Protein AF-A0A968YVR2-F1 (afdb_monomer_lite)

Structure (mmCIF, N/CA/C/O backbone):
data_AF-A0A968YVR2-F1
#
_entry.id   AF-A0A968YVR2-F1
#
loop_
_atom_site.group_PDB
_atom_site.id
_atom_site.type_symbol
_atom_site.label_atom_id
_atom_site.label_alt_id
_atom_site.label_comp_id
_atom_site.label_asym_id
_atom_site.label_entity_id
_atom_site.label_seq_id
_atom_site.pdbx_PDB_ins_code
_atom_site.Cartn_x
_atom_site.Cartn_y
_atom_site.Cartn_z
_atom_site.occupancy
_atom_site.B_iso_or_equiv
_atom_site.auth_seq_id
_atom_site.auth_comp_id
_atom_site.auth_asym_id
_atom_site.auth_atom_id
_atom_site.pdbx_PDB_model_num
ATOM 1 N N . MET A 1 1 ? -30.753 -41.921 -57.451 1.00 49.44 1 MET A N 1
ATOM 2 C CA . MET A 1 1 ? -30.159 -41.123 -58.548 1.00 49.44 1 MET A CA 1
ATOM 3 C C . MET A 1 1 ? -31.104 -39.974 -58.880 1.00 49.44 1 MET A C 1
ATOM 5 O O . MET A 1 1 ? -32.295 -40.231 -58.958 1.00 49.44 1 MET A O 1
ATOM 9 N N . GLY A 1 2 ? -30.583 -38.754 -59.062 1.00 46.12 2 GLY A N 1
ATOM 10 C CA . GLY A 1 2 ? -31.336 -37.543 -59.453 1.00 46.12 2 GLY A CA 1
ATOM 11 C C . GLY A 1 2 ? -31.068 -36.396 -58.469 1.00 46.12 2 GLY A C 1
ATOM 12 O O . GLY A 1 2 ? -31.615 -36.411 -57.378 1.00 46.12 2 GLY A O 1
ATOM 13 N N . LYS A 1 3 ? -30.031 -35.563 -58.648 1.00 55.69 3 LYS A N 1
ATOM 14 C CA . LYS A 1 3 ? -29.891 -34.413 -59.575 1.00 55.69 3 LYS A CA 1
ATOM 15 C C . LYS A 1 3 ? -30.978 -33.338 -59.388 1.00 55.69 3 LYS A C 1
ATOM 17 O O . LYS A 1 3 ? -31.964 -33.362 -60.107 1.00 55.69 3 LYS A O 1
ATOM 22 N N . TYR A 1 4 ? -30.714 -32.367 -58.510 1.00 55.19 4 TYR A N 1
ATOM 23 C CA . TYR A 1 4 ? -31.272 -31.004 -58.542 1.00 55.19 4 TYR A CA 1
ATOM 24 C C . TYR A 1 4 ? -30.136 -30.059 -58.108 1.00 55.19 4 TYR A C 1
ATOM 26 O O . TYR A 1 4 ? -29.592 -30.221 -57.023 1.00 55.19 4 TYR A O 1
ATOM 34 N N . ALA A 1 5 ? -29.477 -29.362 -59.035 1.00 47.66 5 ALA A N 1
ATOM 35 C CA . ALA A 1 5 ? -29.888 -28.140 -59.737 1.00 47.66 5 ALA A CA 1
ATOM 36 C C . ALA A 1 5 ? -29.606 -26.883 -58.894 1.00 47.66 5 ALA A C 1
ATOM 38 O O . ALA A 1 5 ? -30.295 -26.563 -57.933 1.00 47.66 5 ALA A O 1
ATOM 39 N N . ILE A 1 6 ? -28.523 -26.221 -59.302 1.00 50.62 6 ILE A N 1
ATOM 40 C CA . ILE A 1 6 ? -27.984 -24.941 -58.852 1.00 50.62 6 ILE A CA 1
ATOM 41 C C . ILE A 1 6 ? -29.009 -23.834 -59.127 1.00 50.62 6 ILE A C 1
ATOM 43 O O . ILE A 1 6 ? -29.430 -23.668 -60.269 1.00 50.62 6 ILE A O 1
ATOM 47 N N . ALA A 1 7 ? -29.343 -23.041 -58.110 1.00 50.84 7 ALA A N 1
ATOM 48 C CA . ALA A 1 7 ? -29.957 -21.728 -58.281 1.00 50.84 7 ALA A CA 1
ATOM 49 C C . ALA A 1 7 ? -29.091 -20.693 -57.555 1.00 50.84 7 ALA A C 1
ATOM 51 O O . ALA A 1 7 ? -29.112 -20.551 -56.334 1.00 50.84 7 ALA A O 1
ATOM 52 N N . LEU A 1 8 ? -28.267 -20.036 -58.364 1.00 48.09 8 LEU A N 1
ATOM 53 C CA . LEU A 1 8 ? -27.437 -18.889 -58.046 1.00 48.09 8 LEU A CA 1
ATOM 54 C C . LEU A 1 8 ? -28.362 -17.677 -57.839 1.00 48.09 8 LEU A C 1
ATOM 56 O O . LEU A 1 8 ? -29.011 -17.248 -58.791 1.00 48.09 8 LEU A O 1
ATOM 60 N N . LEU A 1 9 ? -28.420 -17.114 -56.631 1.00 50.91 9 LEU A N 1
ATOM 61 C CA . LEU A 1 9 ? -29.005 -15.791 -56.410 1.00 50.91 9 LEU A CA 1
ATOM 62 C C . LEU A 1 9 ? -27.910 -14.858 -55.891 1.00 50.91 9 LEU A C 1
ATOM 64 O O . LEU A 1 9 ? -27.557 -14.855 -54.715 1.00 50.91 9 LEU A O 1
ATOM 68 N N . MET A 1 10 ? -27.347 -14.100 -56.829 1.00 51.41 10 MET A N 1
ATOM 69 C CA . MET A 1 10 ? -26.480 -12.956 -56.579 1.00 51.41 10 MET A CA 1
ATOM 70 C C . MET A 1 10 ? -27.328 -11.832 -55.986 1.00 51.41 10 MET A C 1
ATOM 72 O O . MET A 1 10 ? -28.187 -11.287 -56.678 1.00 51.41 10 MET A O 1
ATOM 76 N N . MET A 1 11 ? -27.085 -11.471 -54.726 1.00 51.41 11 MET A N 1
ATOM 77 C CA . MET A 1 11 ? -27.628 -10.246 -54.146 1.00 51.41 11 MET A CA 1
ATOM 78 C C . MET A 1 11 ? -26.476 -9.285 -53.863 1.00 51.41 11 MET A C 1
ATOM 80 O O . MET A 1 11 ? -25.773 -9.374 -52.860 1.00 51.41 11 MET A O 1
ATOM 84 N N . SER A 1 12 ? -26.267 -8.398 -54.830 1.00 49.31 12 SER A N 1
ATOM 85 C CA . SER A 1 12 ? -25.356 -7.263 -54.783 1.00 49.31 12 SER A CA 1
ATOM 86 C C . SER A 1 12 ? -25.896 -6.221 -53.802 1.00 49.31 12 SER A C 1
ATOM 88 O O . SER A 1 12 ? -26.952 -5.642 -54.047 1.00 49.31 12 SER A O 1
ATOM 90 N N . VAL A 1 13 ? -25.171 -5.945 -52.718 1.00 59.94 13 VAL A N 1
ATOM 91 C CA . VAL A 1 13 ? -25.416 -4.769 -51.869 1.00 59.94 13 VAL A CA 1
ATOM 92 C C . VAL A 1 13 ? -24.199 -3.861 -51.981 1.00 59.94 13 VAL A C 1
ATOM 94 O O . VAL A 1 13 ? -23.069 -4.270 -51.724 1.00 59.94 13 VAL A O 1
ATOM 97 N N . GLY A 1 14 ? -24.451 -2.655 -52.487 1.00 44.00 14 GLY A N 1
ATOM 98 C CA . GLY A 1 14 ? -23.443 -1.702 -52.921 1.00 44.00 14 GLY A CA 1
ATOM 99 C C . GLY A 1 14 ? -22.626 -1.096 -51.784 1.00 44.00 14 GLY A C 1
ATOM 100 O O . GLY A 1 14 ? -23.136 -0.795 -50.706 1.00 44.00 14 GLY A O 1
ATOM 101 N N . LEU A 1 15 ? -21.350 -0.856 -52.089 1.00 48.81 15 LEU A N 1
ATOM 102 C CA . LEU A 1 15 ? -20.518 0.109 -51.387 1.00 48.81 15 LEU A CA 1
ATOM 103 C C . LEU A 1 15 ? -21.063 1.519 -51.646 1.00 48.81 15 LEU A C 1
ATOM 105 O O . LEU A 1 15 ? -21.024 1.997 -52.780 1.00 48.81 15 LEU A O 1
ATOM 109 N N . ALA A 1 16 ? -21.495 2.207 -50.593 1.00 46.09 16 ALA A N 1
ATOM 110 C CA . ALA A 1 16 ? -21.569 3.661 -50.578 1.00 46.09 16 ALA A CA 1
ATOM 111 C C . ALA A 1 16 ? -20.359 4.191 -49.799 1.00 46.09 16 ALA A C 1
ATOM 113 O O . ALA A 1 16 ? -20.234 3.990 -48.593 1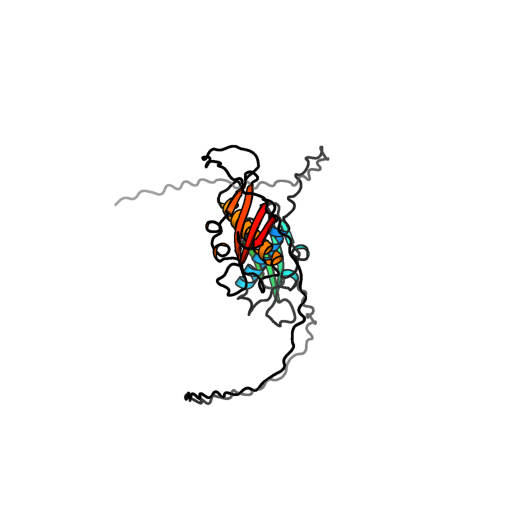.00 46.09 16 ALA A O 1
ATOM 114 N N . VAL A 1 17 ? -19.446 4.837 -50.522 1.00 49.44 17 VAL A N 1
ATOM 115 C CA . VAL A 1 17 ? -18.311 5.580 -49.972 1.00 49.44 17 VAL A CA 1
ATOM 116 C C . VAL A 1 17 ? -18.848 6.947 -49.555 1.00 49.44 17 VAL A C 1
ATOM 118 O O . VAL A 1 17 ? -19.179 7.770 -50.406 1.00 49.44 17 VAL A O 1
ATOM 121 N N . SER A 1 18 ? -19.006 7.183 -48.254 1.00 45.94 18 SER A N 1
ATOM 122 C CA . SER A 1 18 ? -19.407 8.493 -47.739 1.00 45.94 18 SER A CA 1
ATOM 123 C C . SER A 1 18 ? -18.168 9.326 -47.426 1.00 45.94 18 SER A C 1
ATOM 125 O O . SER A 1 18 ? -17.524 9.148 -46.395 1.00 45.94 18 SER A O 1
ATOM 127 N N . SER A 1 19 ? -17.851 10.255 -48.323 1.00 45.56 19 SER A N 1
ATOM 128 C CA . SER A 1 19 ? -16.959 11.383 -48.060 1.00 45.56 19 SER A CA 1
ATOM 129 C C . SER A 1 19 ? -17.683 12.366 -47.135 1.00 45.56 19 SER A C 1
ATOM 131 O O . SER A 1 19 ? -18.561 13.097 -47.591 1.00 45.56 19 SER A O 1
ATOM 133 N N . LEU A 1 20 ? -17.351 12.394 -45.842 1.00 48.34 20 LEU A N 1
ATOM 134 C CA . LEU A 1 20 ? -17.770 13.490 -44.965 1.00 48.34 20 LEU A CA 1
ATOM 135 C C . LEU A 1 20 ? -16.694 14.573 -44.963 1.00 48.34 20 LEU A C 1
ATOM 137 O O . LEU A 1 20 ? -15.584 14.389 -44.465 1.00 48.34 20 LEU A O 1
ATOM 141 N N . SER A 1 21 ? -17.053 15.704 -45.560 1.00 47.00 21 SER A N 1
ATOM 142 C CA . SER A 1 21 ? -16.317 16.957 -45.517 1.00 47.00 21 SER A CA 1
ATOM 143 C C . SER A 1 21 ? -16.117 17.408 -44.069 1.00 47.00 21 SER A C 1
ATOM 145 O O . SER A 1 21 ? -17.075 17.528 -43.306 1.00 47.00 21 SER A O 1
ATOM 147 N N . LEU A 1 22 ? -14.869 17.711 -43.714 1.00 37.47 22 LEU A N 1
ATOM 148 C CA . LEU A 1 22 ? -14.522 18.523 -42.552 1.00 37.47 22 LEU A CA 1
ATOM 149 C C . LEU A 1 22 ? -15.225 19.882 -42.683 1.00 37.47 22 LEU A C 1
ATOM 151 O O . LEU A 1 22 ? -14.858 20.695 -43.529 1.00 37.47 22 LEU A O 1
ATOM 155 N N . GLN A 1 23 ? -16.210 20.146 -41.831 1.00 42.91 23 GLN A N 1
ATOM 156 C CA . GLN A 1 23 ? -16.615 21.510 -41.516 1.00 42.91 23 GLN A CA 1
ATOM 157 C C . GLN A 1 23 ? -16.038 21.851 -40.145 1.00 42.91 23 GLN A C 1
ATOM 159 O O . GLN A 1 23 ? -16.448 21.310 -39.121 1.00 42.91 23 GLN A O 1
ATOM 164 N N . ALA A 1 24 ? -15.041 22.735 -40.149 1.00 40.06 24 ALA A N 1
ATOM 165 C CA . ALA A 1 24 ? -14.568 23.419 -38.960 1.00 40.06 24 ALA A CA 1
ATOM 166 C C . ALA A 1 24 ? -15.719 24.277 -38.418 1.00 40.06 24 ALA A C 1
ATOM 168 O O . ALA A 1 24 ? -16.053 25.319 -38.980 1.00 40.06 24 ALA A O 1
ATOM 169 N N . GLN A 1 25 ? -16.364 23.802 -37.357 1.00 41.81 25 GLN A N 1
ATOM 170 C CA . GLN A 1 25 ? -17.456 24.508 -36.709 1.00 41.81 25 GLN A CA 1
ATOM 171 C C . GLN A 1 25 ? -16.868 25.468 -35.672 1.00 41.81 25 GLN A C 1
ATOM 173 O O . GLN A 1 25 ? -16.458 25.076 -34.581 1.00 41.81 25 GLN A O 1
ATOM 178 N N . THR A 1 26 ? -16.791 26.746 -36.035 1.00 42.25 26 THR A N 1
ATOM 179 C CA . THR A 1 26 ? -16.511 27.841 -35.105 1.00 42.25 26 THR A CA 1
ATOM 180 C C . THR A 1 26 ? -17.770 28.121 -34.284 1.00 42.25 26 THR A C 1
ATOM 182 O O . THR A 1 26 ? -18.562 28.997 -34.633 1.00 42.25 26 THR A O 1
ATOM 185 N N . ASN A 1 27 ? -17.983 27.370 -33.203 1.00 40.28 27 ASN A N 1
ATOM 186 C CA . ASN A 1 27 ? -19.016 27.706 -32.225 1.00 40.28 27 ASN A CA 1
ATOM 187 C C . ASN A 1 27 ? -18.468 28.721 -31.214 1.00 40.28 27 ASN A C 1
ATOM 189 O O . ASN A 1 27 ? -17.524 28.447 -30.475 1.00 40.28 27 ASN A O 1
ATOM 193 N N . SER A 1 28 ? -19.084 29.905 -31.211 1.00 39.97 28 SER A N 1
ATOM 194 C CA . SER A 1 28 ? -18.938 30.929 -30.174 1.00 39.97 28 SER A CA 1
ATOM 195 C C . SER A 1 28 ? -19.430 30.435 -28.801 1.00 39.97 28 SER A C 1
ATOM 197 O O . SER A 1 28 ? -20.274 29.538 -28.737 1.00 39.97 28 SER A O 1
ATOM 199 N N . PRO A 1 29 ? -18.922 31.026 -27.702 1.00 42.84 29 PRO A N 1
ATOM 200 C CA . PRO A 1 29 ? -19.085 30.519 -26.344 1.00 42.84 29 PRO A CA 1
ATOM 201 C C . PRO A 1 29 ? -20.469 30.859 -25.767 1.00 42.84 29 PRO A C 1
ATOM 203 O O . PRO A 1 29 ? -20.784 32.019 -25.507 1.00 42.84 29 PRO A O 1
ATOM 206 N N . GLY A 1 30 ? -21.295 29.832 -25.559 1.00 33.03 30 GLY A N 1
ATOM 207 C CA . GLY A 1 30 ? -22.490 29.881 -24.709 1.00 33.03 30 GLY A CA 1
ATOM 208 C C . GLY A 1 30 ? -22.139 29.615 -23.237 1.00 33.03 30 GLY A C 1
ATOM 209 O O . GLY A 1 30 ? -21.069 29.070 -22.961 1.00 33.03 30 GLY A O 1
ATOM 210 N N . PRO A 1 31 ? -22.997 30.028 -22.288 1.00 41.69 31 PRO A N 1
ATOM 211 C CA . PRO A 1 31 ? -22.648 30.199 -20.883 1.00 41.69 31 PRO A CA 1
ATOM 212 C C . PRO A 1 31 ? -22.217 28.883 -20.241 1.00 41.69 31 PRO A C 1
ATOM 214 O O . PRO A 1 31 ? -22.962 27.909 -20.247 1.00 41.69 31 PRO A O 1
ATOM 217 N N . SER A 1 32 ? -21.003 28.920 -19.691 1.00 43.47 32 SER A N 1
ATOM 218 C CA . SER A 1 32 ? -20.340 27.957 -18.818 1.00 43.47 32 SER A CA 1
ATOM 219 C C . SER A 1 32 ? -21.252 26.862 -18.263 1.00 43.47 32 SER A C 1
ATOM 221 O O . SER A 1 32 ? -21.806 26.987 -17.169 1.00 43.47 32 SER A O 1
ATOM 223 N N . GLU A 1 33 ? -21.333 25.745 -18.983 1.00 42.34 33 GLU A N 1
ATOM 224 C CA . GLU A 1 33 ? -21.575 24.462 -18.345 1.00 42.34 33 GLU A CA 1
ATOM 225 C C . GLU A 1 33 ? -20.398 24.268 -17.390 1.00 42.34 33 GLU A C 1
ATOM 227 O O . GLU A 1 33 ? -19.242 24.158 -17.809 1.00 42.34 33 GLU A O 1
ATOM 232 N N . ILE A 1 34 ? -20.674 24.397 -16.093 1.00 41.88 34 ILE A N 1
ATOM 233 C CA . ILE A 1 34 ? -19.696 24.203 -15.031 1.00 41.88 34 ILE A CA 1
ATOM 234 C C . ILE A 1 34 ? -19.219 22.764 -15.186 1.00 41.88 34 ILE A C 1
ATOM 236 O O . ILE A 1 34 ? -19.883 21.833 -14.733 1.00 41.88 34 ILE A O 1
ATOM 240 N N . ALA A 1 35 ? -18.090 22.594 -15.876 1.00 42.06 35 ALA A N 1
ATOM 241 C CA . ALA A 1 35 ? -17.368 21.343 -15.929 1.00 42.06 35 ALA A CA 1
ATOM 242 C C . ALA A 1 35 ? -17.242 20.873 -14.484 1.00 42.06 35 ALA A C 1
ATOM 244 O O . ALA A 1 35 ? -16.661 21.572 -13.644 1.00 42.06 35 ALA A O 1
ATOM 245 N N . ALA A 1 36 ? -17.869 19.733 -14.189 1.00 44.50 36 ALA A N 1
ATOM 246 C CA . ALA A 1 36 ? -17.764 19.100 -12.891 1.00 44.50 36 ALA A CA 1
ATOM 247 C C . ALA A 1 36 ? -16.280 19.101 -12.493 1.00 44.50 36 ALA A C 1
ATOM 249 O O . ALA A 1 36 ? -15.434 18.773 -13.335 1.00 44.50 36 ALA A O 1
ATOM 250 N N . PRO A 1 37 ? -15.933 19.528 -11.266 1.00 37.91 37 PRO A N 1
ATOM 251 C CA . PRO A 1 37 ? -14.543 19.601 -10.856 1.00 37.91 37 PRO A CA 1
ATOM 252 C C . PRO A 1 37 ? -13.909 18.234 -11.097 1.00 37.91 37 PRO A C 1
ATOM 254 O O . PRO A 1 37 ? -14.415 17.226 -10.598 1.00 37.91 37 PRO A O 1
ATOM 257 N N . ALA A 1 38 ? -12.836 18.207 -11.897 1.00 47.44 38 ALA A N 1
ATOM 258 C CA . ALA A 1 38 ? -12.062 16.999 -12.136 1.00 47.44 38 ALA A CA 1
ATOM 259 C C . ALA A 1 38 ? -11.834 16.306 -10.782 1.00 47.44 38 ALA A C 1
ATOM 261 O O . ALA A 1 38 ? -11.440 16.990 -9.825 1.00 47.44 38 ALA A O 1
ATOM 262 N N . PRO A 1 39 ? -12.135 15.000 -10.652 1.00 49.44 39 PRO A N 1
ATOM 263 C CA . PRO A 1 39 ? -12.029 14.321 -9.374 1.00 49.44 39 PRO A CA 1
ATOM 264 C C . PRO A 1 39 ? -10.601 14.512 -8.876 1.00 49.44 39 PRO A C 1
ATOM 266 O O . PRO A 1 39 ? -9.647 14.134 -9.558 1.00 49.44 39 PRO A O 1
ATOM 269 N N . LYS A 1 40 ? -10.448 15.155 -7.713 1.00 52.03 40 LYS A N 1
ATOM 270 C CA . LYS A 1 40 ? -9.151 15.268 -7.046 1.00 52.03 40 LYS A CA 1
ATOM 271 C C . LYS A 1 40 ? -8.656 13.844 -6.829 1.00 52.03 40 LYS A C 1
ATOM 273 O O . LYS A 1 40 ? -9.183 13.138 -5.972 1.00 52.03 40 LYS A O 1
ATOM 278 N N . THR A 1 41 ? -7.705 13.408 -7.648 1.00 63.97 41 THR A N 1
ATOM 279 C CA . THR A 1 41 ? -7.148 12.063 -7.568 1.00 63.97 41 THR A CA 1
ATOM 280 C C . THR A 1 41 ? -6.557 11.890 -6.181 1.00 63.97 41 THR A C 1
ATOM 282 O O . THR A 1 41 ? -5.659 12.634 -5.784 1.00 63.97 41 THR A O 1
ATOM 285 N N . ASP A 1 42 ? -7.091 10.939 -5.423 1.00 74.19 42 ASP A N 1
ATOM 286 C CA . ASP A 1 42 ? -6.640 10.687 -4.063 1.00 74.19 42 ASP A CA 1
ATOM 287 C C . ASP A 1 42 ? -5.148 10.305 -4.080 1.00 74.19 42 ASP A C 1
ATOM 289 O O . ASP A 1 42 ? -4.744 9.341 -4.734 1.00 74.19 42 ASP A O 1
ATOM 293 N N . VAL A 1 43 ? -4.315 11.041 -3.339 1.00 75.06 43 VAL A N 1
ATOM 294 C CA . VAL A 1 43 ? -2.873 10.778 -3.191 1.00 75.06 43 VAL A CA 1
ATOM 295 C C . VAL A 1 43 ? -2.616 9.341 -2.715 1.00 75.06 43 VAL A C 1
ATOM 297 O O . VAL A 1 43 ? -1.599 8.734 -3.073 1.00 75.06 43 VAL A O 1
ATOM 300 N N . TYR A 1 44 ? -3.541 8.752 -1.951 1.00 77.38 44 TYR A N 1
ATOM 301 C CA . TYR A 1 44 ? -3.476 7.342 -1.571 1.00 77.38 44 TYR A CA 1
ATOM 302 C C . TYR A 1 44 ? -3.655 6.406 -2.771 1.00 77.38 44 TYR A C 1
ATOM 304 O O . TYR A 1 44 ? -2.914 5.425 -2.892 1.00 77.38 44 TYR A O 1
ATOM 312 N N . PHE A 1 45 ? -4.586 6.715 -3.676 1.00 84.69 45 PHE A N 1
ATOM 313 C CA . PHE A 1 45 ? -4.804 5.948 -4.900 1.00 84.69 45 PHE A CA 1
ATOM 314 C C . PHE A 1 45 ? -3.592 6.029 -5.832 1.00 84.69 45 PHE A C 1
ATOM 316 O O . PHE A 1 45 ? -3.115 4.990 -6.280 1.00 84.69 45 PHE A O 1
ATOM 323 N N . ILE A 1 46 ? -3.000 7.215 -6.020 1.00 86.94 46 ILE A N 1
ATOM 324 C CA . ILE A 1 46 ? -1.800 7.380 -6.861 1.00 86.94 46 ILE A CA 1
ATOM 325 C C . ILE A 1 46 ? -0.624 6.560 -6.302 1.00 86.94 46 ILE A C 1
ATOM 327 O O . ILE A 1 46 ? 0.064 5.859 -7.045 1.00 86.94 46 ILE A O 1
ATOM 331 N N . ASN A 1 47 ? -0.402 6.577 -4.982 1.00 88.50 47 ASN A N 1
ATOM 332 C CA . ASN A 1 47 ? 0.661 5.776 -4.363 1.00 88.50 47 ASN A CA 1
ATOM 333 C C . ASN A 1 47 ? 0.429 4.267 -4.509 1.00 88.50 47 ASN A C 1
ATOM 335 O O . ASN A 1 47 ? 1.377 3.522 -4.776 1.00 88.50 47 ASN A O 1
ATOM 339 N N . ARG A 1 48 ? -0.818 3.807 -4.353 1.00 89.75 48 ARG A N 1
ATOM 340 C CA . ARG A 1 48 ? -1.182 2.406 -4.597 1.00 89.75 48 ARG A CA 1
ATOM 341 C C . ARG A 1 48 ? -0.948 2.035 -6.061 1.00 89.75 48 ARG A C 1
ATOM 343 O O . ARG A 1 48 ? -0.292 1.031 -6.322 1.00 89.75 48 ARG A O 1
ATOM 350 N N . ALA A 1 49 ? -1.422 2.860 -6.989 1.00 92.88 49 ALA A N 1
ATOM 351 C CA . ALA A 1 49 ? -1.302 2.638 -8.421 1.00 92.88 49 ALA A CA 1
ATOM 352 C C . ALA A 1 49 ? 0.166 2.567 -8.864 1.00 92.88 49 ALA A C 1
ATOM 354 O O . ALA A 1 49 ? 0.569 1.605 -9.512 1.00 92.88 49 ALA A O 1
ATOM 355 N N . LYS A 1 50 ? 1.014 3.486 -8.393 1.00 94.06 50 LYS A N 1
ATOM 356 C CA . LYS A 1 50 ? 2.462 3.454 -8.651 1.00 94.06 50 LYS A CA 1
ATOM 357 C C . LYS A 1 50 ? 3.105 2.144 -8.189 1.00 94.06 50 LYS A C 1
ATOM 359 O O . LYS A 1 50 ? 3.913 1.554 -8.903 1.00 94.06 50 LYS A O 1
ATOM 364 N N . ASN A 1 51 ? 2.744 1.667 -6.995 1.00 94.50 51 ASN A N 1
ATOM 365 C CA . ASN A 1 51 ? 3.260 0.404 -6.469 1.00 94.50 51 ASN A CA 1
ATOM 366 C C . ASN A 1 51 ? 2.822 -0.799 -7.311 1.00 94.50 51 ASN A C 1
ATOM 368 O O . ASN A 1 51 ? 3.632 -1.699 -7.531 1.00 94.50 51 ASN A O 1
ATOM 372 N N . LEU A 1 52 ? 1.578 -0.803 -7.793 1.00 95.06 52 LEU A N 1
ATOM 373 C CA . LEU A 1 52 ? 1.055 -1.840 -8.681 1.00 95.06 52 LEU A CA 1
ATOM 374 C C . LEU A 1 52 ? 1.765 -1.823 -10.042 1.00 95.06 52 LEU A C 1
ATOM 376 O O . LEU A 1 52 ? 2.266 -2.861 -10.471 1.00 95.06 52 LEU A O 1
ATOM 380 N N . ALA A 1 53 ? 1.913 -0.649 -10.662 1.00 96.12 53 ALA A N 1
ATOM 381 C CA . ALA A 1 53 ? 2.659 -0.469 -11.909 1.00 96.12 53 ALA A CA 1
ATOM 382 C C . ALA A 1 53 ? 4.112 -0.961 -11.781 1.00 96.12 53 ALA A C 1
ATOM 384 O O . ALA A 1 53 ? 4.597 -1.739 -12.605 1.00 96.12 53 ALA A O 1
ATOM 385 N N . ARG A 1 54 ? 4.791 -0.585 -10.688 1.00 96.62 54 ARG A N 1
ATOM 386 C CA . ARG A 1 54 ? 6.154 -1.034 -10.375 1.00 96.62 54 ARG A CA 1
ATOM 387 C C . ARG A 1 54 ? 6.241 -2.559 -10.262 1.00 96.62 54 ARG A C 1
ATOM 389 O O . ARG A 1 54 ? 7.148 -3.163 -10.829 1.00 96.62 54 ARG A O 1
ATOM 396 N N . GLN A 1 55 ? 5.328 -3.187 -9.519 1.00 96.94 55 GLN A N 1
ATOM 397 C CA . GLN A 1 55 ? 5.307 -4.644 -9.345 1.00 96.94 55 GLN A CA 1
ATOM 398 C C . GLN A 1 55 ? 5.025 -5.374 -10.660 1.00 96.94 55 GLN A C 1
ATOM 400 O O . GLN A 1 55 ? 5.695 -6.365 -10.952 1.00 96.94 55 GLN A O 1
ATOM 405 N N . ALA A 1 56 ? 4.088 -4.868 -11.466 1.00 96.12 56 ALA A N 1
ATOM 406 C CA . ALA A 1 56 ? 3.774 -5.423 -12.778 1.00 96.12 56 ALA A CA 1
ATOM 407 C C . ALA A 1 56 ? 4.998 -5.393 -13.704 1.00 96.12 56 ALA A C 1
ATOM 409 O O . ALA A 1 56 ? 5.339 -6.417 -14.291 1.00 96.12 56 ALA A O 1
ATOM 410 N N . ALA A 1 57 ? 5.722 -4.271 -13.752 1.00 96.69 57 ALA A N 1
ATOM 411 C CA . ALA A 1 57 ? 6.941 -4.149 -14.549 1.00 96.69 57 ALA A CA 1
ATOM 412 C C . ALA A 1 57 ? 8.067 -5.069 -14.063 1.00 96.69 57 ALA A C 1
ATOM 414 O O . ALA A 1 57 ? 8.719 -5.727 -14.869 1.00 96.69 57 ALA A O 1
ATOM 415 N N . ILE A 1 58 ? 8.284 -5.169 -12.747 1.00 96.56 58 ILE A N 1
ATOM 416 C CA . ILE A 1 58 ? 9.263 -6.109 -12.179 1.00 96.56 58 ILE A CA 1
ATOM 417 C C . ILE A 1 58 ? 8.924 -7.540 -12.587 1.00 96.56 58 ILE A C 1
ATOM 419 O O . ILE A 1 58 ? 9.797 -8.267 -13.053 1.00 96.56 58 ILE A O 1
ATOM 423 N N . LYS A 1 59 ? 7.659 -7.941 -12.439 1.00 96.38 59 LYS A N 1
ATOM 424 C CA . LYS A 1 59 ? 7.205 -9.285 -12.794 1.00 96.38 59 LYS A CA 1
ATOM 425 C C . LYS A 1 59 ? 7.384 -9.560 -14.290 1.00 96.38 59 LYS A C 1
ATOM 427 O O . LYS A 1 59 ? 7.927 -10.602 -14.643 1.00 96.38 59 LYS A O 1
ATOM 432 N N . ALA A 1 60 ? 6.980 -8.624 -15.148 1.00 94.88 60 ALA A N 1
ATOM 433 C CA . ALA A 1 60 ? 7.080 -8.761 -16.600 1.00 94.88 60 ALA A CA 1
ATOM 434 C C . ALA A 1 60 ? 8.532 -8.854 -17.097 1.00 94.88 60 ALA A C 1
ATOM 436 O O . ALA A 1 60 ? 8.803 -9.546 -18.071 1.00 94.88 60 ALA A O 1
ATOM 437 N N . ASN A 1 61 ? 9.474 -8.215 -16.399 1.00 96.00 61 ASN A N 1
ATOM 438 C CA . ASN A 1 61 ? 10.890 -8.192 -16.771 1.00 96.00 61 ASN A CA 1
ATOM 439 C C . ASN A 1 61 ? 11.747 -9.238 -16.030 1.00 96.00 61 ASN A C 1
ATOM 441 O O . ASN A 1 61 ? 12.968 -9.106 -15.944 1.00 96.00 61 ASN A O 1
ATOM 445 N N . GLY A 1 62 ? 11.125 -10.299 -15.502 1.00 93.75 62 GLY A N 1
ATOM 446 C CA . GLY A 1 62 ? 11.845 -11.437 -14.919 1.00 93.75 62 GLY A CA 1
ATOM 447 C C . GLY A 1 62 ? 12.316 -11.226 -13.479 1.00 93.75 62 GLY A C 1
ATOM 448 O O . GLY A 1 62 ? 13.261 -11.877 -13.038 1.00 93.75 62 GLY A O 1
ATOM 449 N N . GLY A 1 63 ? 11.662 -10.332 -12.741 1.00 94.62 63 GLY A N 1
ATOM 450 C CA . GLY A 1 63 ? 11.890 -10.122 -11.319 1.00 94.62 63 GLY A CA 1
ATOM 451 C C . GLY A 1 63 ? 13.018 -9.145 -10.998 1.00 94.62 63 GLY A C 1
ATOM 452 O O . GLY A 1 63 ? 13.688 -8.579 -11.863 1.00 94.62 63 GLY A O 1
ATOM 453 N N . LEU A 1 64 ? 13.229 -8.951 -9.697 1.00 90.12 64 LEU A N 1
ATOM 454 C CA . LEU A 1 64 ? 14.205 -8.000 -9.173 1.00 90.12 64 LEU A CA 1
ATOM 455 C C . LEU A 1 64 ? 15.647 -8.355 -9.595 1.00 90.12 64 LEU A C 1
ATOM 457 O O . LEU A 1 64 ? 16.465 -7.465 -9.788 1.00 90.12 64 LEU A O 1
ATOM 461 N N . GLU A 1 65 ? 16.002 -9.617 -9.786 1.00 92.31 65 GLU A N 1
ATOM 462 C CA . GLU A 1 65 ? 17.373 -9.975 -10.194 1.00 92.31 65 GLU A CA 1
ATOM 463 C C . GLU A 1 65 ? 17.718 -9.524 -11.621 1.00 92.31 65 GLU A C 1
ATOM 465 O O . GLU A 1 65 ? 18.887 -9.329 -11.959 1.00 92.31 65 GLU A O 1
ATOM 470 N N . ARG A 1 66 ? 16.697 -9.326 -12.461 1.00 93.38 66 ARG A N 1
ATOM 471 C CA . ARG A 1 66 ? 16.855 -9.007 -13.884 1.00 93.38 66 ARG A CA 1
ATOM 472 C C . ARG A 1 66 ? 16.457 -7.581 -14.226 1.00 93.38 66 ARG A C 1
ATOM 474 O O . ARG A 1 66 ? 16.932 -7.060 -15.231 1.00 93.38 66 ARG A O 1
ATOM 481 N N . TYR A 1 67 ? 15.640 -6.951 -13.387 1.00 97.06 67 TYR A N 1
ATOM 482 C CA . TYR A 1 67 ? 15.115 -5.621 -13.632 1.00 97.06 67 TYR A CA 1
ATOM 483 C C . TYR A 1 67 ? 14.935 -4.812 -12.345 1.00 97.06 67 TYR A C 1
ATOM 485 O O . TYR A 1 67 ? 14.373 -5.256 -11.339 1.00 97.06 67 TYR A O 1
ATOM 493 N N . ARG A 1 68 ? 15.400 -3.570 -12.402 1.00 96.88 68 ARG A N 1
ATOM 494 C CA . ARG A 1 68 ? 15.210 -2.516 -11.416 1.00 96.88 68 ARG A CA 1
ATOM 495 C C . ARG A 1 68 ? 14.505 -1.354 -12.121 1.00 96.88 68 ARG A C 1
ATOM 497 O O . ARG A 1 68 ? 15.088 -0.771 -13.035 1.00 96.88 68 ARG A O 1
ATOM 504 N N . PRO A 1 69 ? 13.271 -1.018 -11.711 1.00 95.50 69 PRO A N 1
ATOM 505 C CA . PRO A 1 69 ? 12.651 0.251 -12.065 1.00 95.50 69 PRO A CA 1
ATOM 506 C C . PRO A 1 69 ? 13.532 1.424 -11.633 1.00 95.50 69 PRO A C 1
ATOM 508 O O . PRO A 1 69 ? 14.263 1.314 -10.646 1.00 95.50 69 PRO A O 1
ATOM 511 N N . ASP A 1 70 ? 13.398 2.540 -12.335 1.00 93.06 70 ASP A N 1
ATOM 512 C CA . ASP A 1 70 ? 14.025 3.815 -11.998 1.00 93.06 70 ASP A CA 1
ATOM 513 C C . ASP A 1 70 ? 13.769 4.198 -10.518 1.00 93.06 70 ASP A C 1
ATOM 515 O O . ASP A 1 70 ? 12.650 3.995 -10.019 1.00 93.06 70 ASP A O 1
ATOM 519 N N . PRO A 1 71 ? 14.773 4.744 -9.797 1.00 89.00 71 PRO A N 1
ATOM 520 C CA . PRO A 1 71 ? 14.629 5.236 -8.426 1.00 89.00 71 PRO A CA 1
ATOM 521 C C . PRO A 1 71 ? 13.390 6.102 -8.167 1.00 89.00 71 PRO A C 1
ATOM 523 O O . PRO A 1 71 ? 12.810 6.019 -7.081 1.00 89.00 71 PRO A O 1
ATOM 526 N N . ILE A 1 72 ? 12.927 6.874 -9.158 1.00 87.06 72 ILE A N 1
ATOM 527 C CA . ILE A 1 72 ? 11.739 7.729 -9.017 1.00 87.06 72 ILE A CA 1
ATOM 528 C C . ILE A 1 72 ? 10.474 6.935 -8.645 1.00 87.06 72 ILE A C 1
ATOM 530 O O . ILE A 1 72 ? 9.604 7.436 -7.934 1.00 87.06 72 ILE A O 1
ATOM 534 N N . MET A 1 73 ? 10.402 5.650 -9.013 1.00 91.75 73 MET A N 1
ATOM 535 C CA . MET A 1 73 ? 9.278 4.762 -8.688 1.00 91.75 73 MET A CA 1
ATOM 536 C C . MET A 1 73 ? 9.227 4.331 -7.212 1.00 91.75 73 MET A C 1
ATOM 538 O O . MET A 1 73 ? 8.232 3.737 -6.786 1.00 91.75 73 MET A O 1
ATOM 542 N N . TYR A 1 74 ? 10.263 4.629 -6.423 1.00 85.88 74 TYR A N 1
ATOM 543 C CA . TYR A 1 74 ? 10.338 4.326 -4.987 1.00 85.88 74 TYR A CA 1
ATOM 544 C C . TYR A 1 74 ? 10.059 5.547 -4.095 1.00 85.88 74 TYR A C 1
ATOM 546 O O . TYR A 1 74 ? 9.779 5.377 -2.910 1.00 85.88 74 TYR A O 1
ATOM 554 N N . GLY A 1 75 ? 10.096 6.762 -4.654 1.00 79.94 75 GLY A N 1
ATOM 555 C CA . GLY A 1 75 ? 9.832 8.014 -3.937 1.00 79.94 75 GLY A CA 1
ATOM 556 C C . GLY A 1 75 ? 8.339 8.315 -3.741 1.00 79.94 75 GLY A C 1
ATOM 557 O O . GLY A 1 75 ? 7.496 7.458 -3.997 1.00 79.94 75 GLY A O 1
ATOM 558 N N . PRO A 1 76 ? 7.956 9.520 -3.290 1.00 73.00 76 PRO A N 1
ATOM 559 C CA . PRO A 1 76 ? 6.562 9.980 -3.249 1.00 73.00 76 PRO A CA 1
ATOM 560 C C . PRO A 1 76 ? 5.896 9.961 -4.635 1.00 73.00 76 PRO A C 1
ATOM 562 O O . PRO A 1 76 ? 6.506 10.354 -5.622 1.00 73.00 76 PRO A O 1
ATOM 565 N N . ALA A 1 77 ? 4.628 9.541 -4.743 1.00 72.69 77 ALA A N 1
ATOM 566 C CA . ALA A 1 77 ? 3.963 9.450 -6.055 1.00 72.69 77 ALA A CA 1
ATOM 567 C C . ALA A 1 77 ? 3.745 10.796 -6.768 1.00 72.69 77 ALA A C 1
ATOM 569 O O . ALA A 1 77 ? 3.550 10.825 -7.976 1.00 72.69 77 ALA A O 1
ATOM 570 N N . VAL A 1 78 ? 3.819 11.910 -6.043 1.00 70.31 78 VAL A N 1
ATOM 571 C CA . VAL A 1 78 ? 3.758 13.254 -6.638 1.00 70.31 78 VAL A CA 1
ATOM 572 C C . VAL A 1 78 ? 5.004 13.610 -7.456 1.00 70.31 78 VAL A C 1
ATOM 574 O O . VAL A 1 78 ? 4.960 14.556 -8.228 1.00 70.31 78 VAL A O 1
ATOM 577 N N . GLN A 1 79 ? 6.109 12.873 -7.289 1.00 74.81 79 GLN A N 1
ATOM 578 C CA . GLN A 1 79 ? 7.355 13.099 -8.030 1.00 74.81 79 GLN A CA 1
ATOM 579 C C . GLN A 1 79 ? 7.431 12.272 -9.316 1.00 74.81 79 GLN A C 1
ATOM 581 O O . GLN A 1 79 ? 8.182 12.614 -10.221 1.00 74.81 79 GLN A O 1
ATOM 586 N N . THR A 1 80 ? 6.668 11.184 -9.412 1.00 80.50 80 THR A N 1
ATOM 587 C CA . THR A 1 80 ? 6.587 10.381 -10.634 1.00 80.50 80 THR A CA 1
ATOM 588 C C . THR A 1 80 ? 5.751 11.082 -11.692 1.00 80.50 80 THR A C 1
ATOM 590 O O . THR A 1 80 ? 4.687 11.608 -11.380 1.00 80.50 80 THR A O 1
ATOM 593 N N . ALA A 1 81 ? 6.188 11.030 -12.949 1.00 84.75 81 ALA A N 1
ATOM 594 C CA . ALA A 1 81 ? 5.348 11.430 -14.069 1.00 84.75 81 ALA A CA 1
ATOM 595 C C . ALA A 1 81 ? 4.192 10.428 -14.225 1.00 84.75 81 ALA A C 1
ATOM 597 O O . ALA A 1 81 ? 4.418 9.227 -14.401 1.00 84.75 81 ALA A O 1
ATOM 598 N N . TYR A 1 82 ? 2.959 10.921 -14.140 1.00 90.38 82 TYR A N 1
ATOM 599 C CA . TYR A 1 82 ? 1.755 10.138 -14.387 1.00 90.38 82 TYR A CA 1
ATOM 600 C C . TYR A 1 82 ? 0.698 10.980 -15.095 1.00 90.38 82 TYR A C 1
ATOM 602 O O . TYR A 1 82 ? 0.670 12.206 -14.979 1.00 90.38 82 TYR A O 1
ATOM 610 N N . THR A 1 83 ? -0.198 10.302 -15.800 1.00 91.38 83 THR A N 1
ATOM 611 C CA . THR A 1 83 ? -1.372 10.902 -16.429 1.00 91.38 83 THR A CA 1
ATOM 612 C C . THR A 1 83 ? -2.617 10.333 -15.769 1.00 91.38 83 THR A C 1
ATOM 614 O O . THR A 1 83 ? -2.758 9.116 -15.660 1.00 91.38 83 THR A O 1
ATOM 617 N N . ASN A 1 84 ? -3.508 11.210 -15.302 1.00 88.25 84 ASN A N 1
ATOM 618 C CA . ASN A 1 84 ? -4.832 10.802 -14.847 1.00 88.25 84 ASN A CA 1
ATOM 619 C C . ASN A 1 84 ? -5.786 10.797 -16.044 1.00 88.25 84 ASN A C 1
ATOM 621 O O . ASN A 1 84 ? -5.969 11.827 -16.695 1.00 88.25 84 ASN A O 1
ATOM 625 N N . ASN A 1 85 ? -6.378 9.645 -16.328 1.00 87.38 85 ASN A N 1
ATOM 626 C CA . ASN A 1 85 ? -7.326 9.482 -17.417 1.00 87.38 85 ASN A CA 1
ATOM 627 C C . ASN A 1 85 ? -8.746 9.829 -16.945 1.00 87.38 85 ASN A C 1
ATOM 629 O O . ASN A 1 85 ? -9.086 9.703 -15.768 1.00 87.38 85 ASN A O 1
ATOM 633 N N . SER A 1 86 ? -9.618 10.221 -17.874 1.00 80.12 86 SER A N 1
ATOM 634 C CA . SER A 1 86 ? -11.009 10.598 -17.567 1.00 80.12 86 SER A CA 1
ATOM 635 C C . SER A 1 86 ? -11.832 9.467 -16.935 1.00 80.12 86 SER A C 1
ATOM 637 O O . SER A 1 86 ? -12.773 9.732 -16.195 1.00 80.12 86 SER A O 1
ATOM 639 N N . ASN A 1 87 ? -11.454 8.209 -17.177 1.00 78.31 87 ASN A N 1
ATOM 640 C CA . ASN A 1 87 ? -12.069 7.016 -16.587 1.00 78.31 87 ASN A CA 1
ATOM 641 C C . ASN A 1 87 ? -11.565 6.688 -15.162 1.00 78.31 87 ASN A C 1
ATOM 643 O O . ASN A 1 87 ? -11.894 5.632 -14.626 1.00 78.31 87 ASN A O 1
ATOM 647 N N . GLY A 1 88 ? -10.733 7.548 -14.565 1.00 82.31 88 GLY A N 1
ATOM 648 C CA . GLY A 1 88 ? -10.157 7.355 -13.232 1.00 82.31 88 GLY A CA 1
ATOM 649 C C . GLY A 1 88 ? -8.950 6.414 -13.179 1.00 82.31 88 GLY A C 1
ATOM 650 O O . GLY A 1 88 ? -8.417 6.180 -12.095 1.00 82.31 88 GLY A O 1
ATOM 651 N N . SER A 1 89 ? -8.500 5.871 -14.313 1.00 90.69 89 SER A N 1
ATOM 652 C CA . SER A 1 89 ? -7.240 5.124 -14.379 1.00 90.69 89 SER A CA 1
ATOM 653 C C . SER A 1 89 ? -6.030 6.058 -14.377 1.00 90.69 89 SER A C 1
ATOM 655 O O . SER A 1 89 ? -6.115 7.214 -14.793 1.00 90.69 89 SER A O 1
ATOM 657 N N . ILE A 1 90 ? -4.883 5.547 -13.931 1.00 93.00 90 ILE A N 1
ATOM 658 C CA . ILE A 1 90 ? -3.622 6.292 -13.915 1.00 93.00 90 ILE A CA 1
ATOM 659 C C . ILE A 1 90 ? -2.600 5.572 -14.780 1.00 93.00 90 ILE A C 1
ATOM 661 O O . ILE A 1 90 ? -2.295 4.404 -14.535 1.00 93.00 90 ILE A O 1
ATOM 665 N N . THR A 1 91 ? -2.022 6.289 -15.737 1.00 94.94 91 THR A N 1
ATOM 666 C CA . THR A 1 91 ? -0.939 5.786 -16.581 1.00 94.94 91 THR A CA 1
ATOM 667 C C . THR A 1 91 ? 0.403 6.299 -16.072 1.00 94.94 91 THR A C 1
ATOM 669 O O . THR A 1 91 ? 0.596 7.503 -15.906 1.00 94.94 91 THR A O 1
ATOM 672 N N . PHE A 1 92 ? 1.338 5.382 -15.830 1.00 94.94 92 PHE A N 1
ATOM 673 C CA . PHE A 1 92 ? 2.723 5.676 -15.472 1.00 94.94 92 PHE A CA 1
ATOM 674 C C . PHE A 1 92 ? 3.641 5.333 -16.636 1.00 94.94 92 PHE A C 1
ATOM 676 O O . PHE A 1 92 ? 3.566 4.227 -17.169 1.00 94.94 92 PHE A O 1
ATOM 683 N N . THR A 1 93 ? 4.565 6.239 -16.946 1.00 94.50 93 THR A N 1
ATOM 684 C CA . THR A 1 93 ? 5.653 5.993 -17.896 1.00 94.50 93 THR A CA 1
ATOM 685 C C . THR A 1 93 ? 6.971 6.105 -17.155 1.00 94.50 93 THR A C 1
ATOM 687 O O . THR A 1 93 ? 7.294 7.155 -16.602 1.00 94.50 93 THR A O 1
ATOM 690 N N . PHE A 1 94 ? 7.735 5.019 -17.117 1.00 94.31 94 PHE A N 1
ATOM 691 C CA . PHE A 1 94 ? 9.013 4.980 -16.415 1.00 94.31 94 PHE A CA 1
ATOM 692 C C . PHE A 1 94 ? 9.998 4.048 -17.105 1.00 94.31 94 PHE A C 1
ATOM 694 O O . PHE A 1 94 ? 9.645 3.248 -17.969 1.00 94.31 94 PHE A O 1
ATOM 701 N N . LYS A 1 95 ? 11.267 4.172 -16.726 1.00 95.25 95 LYS A N 1
ATOM 702 C CA . LYS A 1 95 ? 12.357 3.371 -17.274 1.00 95.25 95 LYS A CA 1
ATOM 703 C C . LYS A 1 95 ? 12.889 2.396 -16.227 1.00 95.25 95 LYS A C 1
ATOM 705 O O . LYS A 1 95 ? 12.574 2.493 -15.043 1.00 95.25 95 LYS A O 1
ATOM 710 N N . GLY A 1 96 ? 13.701 1.444 -16.660 1.00 95.06 96 GLY A N 1
ATOM 711 C CA . GLY A 1 96 ? 14.452 0.568 -15.772 1.00 95.06 96 GLY A CA 1
ATOM 712 C C . GLY A 1 96 ? 15.535 -0.209 -16.506 1.00 95.06 96 GLY A C 1
ATOM 713 O O . GLY A 1 96 ? 15.634 -0.173 -17.734 1.00 95.06 96 GLY A O 1
ATOM 714 N N . SER A 1 97 ? 16.369 -0.904 -15.747 1.00 95.69 97 SER A N 1
ATOM 715 C CA . SER A 1 97 ? 17.496 -1.678 -16.272 1.00 95.69 97 SER A CA 1
ATOM 716 C C . SER A 1 97 ? 17.862 -2.844 -15.367 1.00 95.69 97 SER A C 1
ATOM 718 O O . SER A 1 97 ? 17.321 -3.012 -14.274 1.00 95.69 97 SER A O 1
ATOM 720 N N . LYS A 1 98 ? 18.788 -3.686 -15.828 1.00 95.00 98 LYS A N 1
ATOM 721 C CA . LYS A 1 98 ? 19.383 -4.733 -14.998 1.00 95.00 98 LYS A CA 1
ATOM 722 C C . LYS A 1 98 ? 20.111 -4.111 -13.790 1.00 95.00 98 LYS A C 1
ATOM 724 O O . LYS A 1 98 ? 20.750 -3.071 -13.953 1.00 95.00 98 LYS A O 1
ATOM 729 N N . PRO A 1 99 ? 20.076 -4.736 -12.596 1.00 93.75 99 PRO A N 1
ATOM 730 C CA . PRO A 1 99 ? 20.908 -4.305 -11.475 1.00 93.75 99 PRO A CA 1
ATOM 731 C C . PRO A 1 99 ? 22.377 -4.112 -11.886 1.00 93.75 99 PRO A C 1
ATOM 733 O O . PRO A 1 99 ? 22.973 -5.007 -12.483 1.00 93.75 99 PRO A O 1
ATOM 736 N N . GLY A 1 100 ? 22.943 -2.943 -11.574 1.00 90.25 100 GLY A N 1
ATOM 737 C CA . GLY A 1 100 ? 24.326 -2.583 -11.911 1.00 90.25 100 GLY A CA 1
ATOM 738 C C . GLY A 1 100 ? 24.543 -2.054 -13.334 1.00 90.25 100 GLY A C 1
ATOM 739 O O . GLY A 1 100 ? 25.667 -1.696 -13.668 1.00 90.25 100 GLY A O 1
ATOM 740 N N . ALA A 1 101 ? 23.507 -1.980 -14.175 1.00 90.88 101 ALA A N 1
ATOM 741 C CA . ALA A 1 101 ? 23.630 -1.369 -15.494 1.00 90.88 101 ALA A CA 1
ATOM 742 C C . ALA A 1 101 ? 23.794 0.163 -15.384 1.00 90.88 101 ALA A C 1
ATOM 744 O O . ALA A 1 101 ? 23.080 0.792 -14.600 1.00 90.88 101 ALA A O 1
ATOM 745 N N . PRO A 1 102 ? 24.673 0.779 -16.197 1.00 87.81 102 PRO A N 1
ATOM 746 C CA . PRO A 1 102 ? 24.950 2.216 -16.130 1.00 87.81 102 PRO A CA 1
ATOM 747 C C . PRO A 1 102 ? 23.827 3.088 -16.714 1.00 87.81 102 PRO A C 1
ATOM 749 O O . PRO A 1 102 ? 23.785 4.286 -16.452 1.00 87.81 102 PRO A O 1
ATOM 752 N N . ALA A 1 103 ? 22.922 2.506 -17.504 1.00 88.94 103 ALA A N 1
ATOM 753 C CA . ALA A 1 103 ? 21.842 3.217 -18.177 1.00 88.94 103 ALA A CA 1
ATOM 754 C C . ALA A 1 103 ? 20.541 2.396 -18.164 1.00 88.94 103 ALA A C 1
ATOM 756 O O . ALA A 1 103 ? 20.594 1.159 -18.108 1.00 88.94 103 ALA A O 1
ATOM 757 N N . PRO A 1 104 ? 19.368 3.056 -18.224 1.00 92.75 104 PRO A N 1
ATOM 758 C CA . PRO A 1 104 ? 18.098 2.375 -18.428 1.00 92.75 104 PRO A CA 1
ATOM 759 C C . PRO A 1 104 ? 18.099 1.648 -19.781 1.00 92.75 104 PRO A C 1
ATOM 761 O O . PRO A 1 104 ? 18.613 2.168 -20.769 1.00 92.75 104 PRO A O 1
ATOM 764 N N . SER A 1 105 ? 17.503 0.459 -19.839 1.00 94.56 105 SER A N 1
ATOM 765 C CA . SER A 1 105 ? 17.432 -0.363 -21.058 1.00 94.56 105 SER A CA 1
ATOM 766 C C . SER A 1 105 ? 16.000 -0.661 -21.497 1.00 94.56 105 SER A C 1
ATOM 768 O O . SER A 1 105 ? 15.770 -1.020 -22.649 1.00 94.56 105 SER A O 1
ATOM 770 N N . ILE A 1 106 ? 15.039 -0.529 -20.581 1.00 94.81 106 ILE A N 1
ATOM 771 C CA . ILE A 1 106 ? 13.628 -0.835 -20.804 1.00 94.81 106 ILE A CA 1
ATOM 772 C C . ILE A 1 106 ? 12.797 0.386 -20.416 1.00 94.81 106 ILE A C 1
ATOM 774 O O . ILE A 1 106 ? 13.022 0.994 -19.369 1.00 94.81 106 ILE A O 1
ATOM 778 N N . GLU A 1 107 ? 11.832 0.728 -21.256 1.00 95.31 107 GLU A N 1
ATOM 779 C CA . GLU A 1 107 ? 10.759 1.676 -20.982 1.00 95.31 107 GLU A CA 1
ATOM 780 C C . GLU A 1 107 ? 9.459 0.896 -20.769 1.00 95.31 107 GLU A C 1
ATOM 782 O O . GLU A 1 107 ? 9.141 -0.042 -21.506 1.00 95.31 107 GLU A O 1
ATOM 787 N N . THR A 1 108 ? 8.705 1.301 -19.753 1.00 96.44 108 THR A N 1
ATOM 788 C CA . THR A 1 108 ? 7.431 0.704 -19.383 1.00 96.44 108 THR A CA 1
ATOM 789 C C . THR A 1 108 ? 6.355 1.783 -19.320 1.00 96.44 108 THR A C 1
ATOM 791 O O . THR A 1 108 ? 6.539 2.809 -18.665 1.00 96.44 108 THR A O 1
ATOM 794 N N . VAL A 1 109 ? 5.222 1.522 -19.973 1.00 96.31 109 VAL A N 1
ATOM 795 C CA . VAL A 1 109 ? 3.974 2.279 -19.844 1.00 96.31 109 VAL A CA 1
ATOM 796 C C . VAL A 1 109 ? 2.945 1.348 -19.222 1.00 96.31 109 VAL A C 1
ATOM 798 O O . VAL A 1 109 ? 2.638 0.295 -19.781 1.00 96.31 109 VAL A O 1
ATOM 801 N N . ALA A 1 110 ? 2.462 1.710 -18.039 1.00 96.50 110 ALA A N 1
ATOM 802 C CA . ALA A 1 110 ? 1.538 0.900 -17.262 1.00 96.50 110 ALA A CA 1
ATOM 803 C C . ALA A 1 110 ? 0.310 1.720 -16.872 1.00 96.50 110 ALA A C 1
ATOM 805 O O . ALA A 1 110 ? 0.441 2.716 -16.157 1.00 96.50 110 ALA A O 1
ATOM 806 N N . THR A 1 111 ? -0.872 1.273 -17.281 1.00 96.56 111 THR A N 1
ATOM 807 C CA . THR A 1 111 ? -2.153 1.858 -16.882 1.00 96.56 111 THR A CA 1
ATOM 808 C C . THR A 1 111 ? -2.767 1.046 -15.754 1.00 96.56 111 THR A C 1
ATOM 810 O O . THR A 1 111 ? -2.954 -0.164 -15.862 1.00 96.56 111 THR A O 1
ATOM 813 N N . VAL A 1 112 ? -3.077 1.712 -14.646 1.00 95.25 112 VAL A N 1
ATOM 814 C CA . VAL A 1 112 ? -3.685 1.102 -13.464 1.00 95.25 112 VAL A CA 1
ATOM 815 C C . VAL A 1 112 ? -5.113 1.591 -13.318 1.00 95.25 112 VAL A C 1
ATOM 817 O O . VAL A 1 112 ? -5.366 2.790 -13.204 1.00 95.25 112 VAL A O 1
ATOM 820 N N . MET A 1 113 ? -6.040 0.646 -13.309 1.00 91.81 113 MET A N 1
ATOM 821 C CA . MET A 1 113 ? -7.470 0.882 -13.181 1.00 91.81 113 MET A CA 1
ATOM 822 C C . MET A 1 113 ? -7.874 1.091 -11.706 1.00 91.81 113 MET A C 1
ATOM 824 O O . MET A 1 113 ? -7.161 0.644 -10.800 1.00 91.81 113 MET A O 1
ATOM 828 N N . PRO A 1 114 ? -9.016 1.756 -11.428 1.00 83.25 114 PRO A N 1
ATOM 829 C CA . PRO A 1 114 ? -9.505 1.984 -10.061 1.00 83.25 114 PRO A CA 1
ATOM 830 C C . PRO A 1 114 ? -9.710 0.712 -9.224 1.00 83.25 114 PRO A C 1
ATOM 832 O O . PRO A 1 114 ? -9.485 0.721 -8.014 1.00 83.25 114 PRO A O 1
ATOM 835 N N . ASP A 1 115 ? -10.085 -0.391 -9.873 1.00 83.12 115 ASP A N 1
ATOM 836 C CA . ASP A 1 115 ? -10.239 -1.724 -9.272 1.00 83.12 115 ASP A CA 1
ATOM 837 C C . ASP A 1 115 ? -8.894 -2.362 -8.855 1.00 83.12 115 ASP A C 1
ATOM 839 O O . ASP A 1 115 ? -8.860 -3.347 -8.117 1.00 83.12 115 ASP A O 1
ATOM 843 N N . GLY A 1 116 ? -7.767 -1.771 -9.267 1.00 85.62 116 GLY A N 1
ATOM 844 C CA . GLY A 1 116 ? -6.415 -2.262 -9.019 1.00 85.62 116 GLY A CA 1
ATOM 845 C C . GLY A 1 116 ? -5.864 -3.167 -10.122 1.00 85.62 116 GLY A C 1
ATOM 846 O O . GLY A 1 116 ? -4.744 -3.661 -9.975 1.00 85.62 116 GLY A O 1
ATOM 847 N N . SER A 1 117 ? -6.603 -3.367 -11.215 1.00 90.62 117 SER A N 1
ATOM 848 C CA . SER A 1 117 ? -6.118 -4.072 -12.401 1.00 90.62 117 SER A CA 1
ATOM 849 C C . SER A 1 117 ? -5.017 -3.260 -13.092 1.00 90.62 117 SER A C 1
ATOM 851 O O . SER A 1 117 ? -5.089 -2.032 -13.163 1.00 90.62 117 SER A O 1
ATOM 853 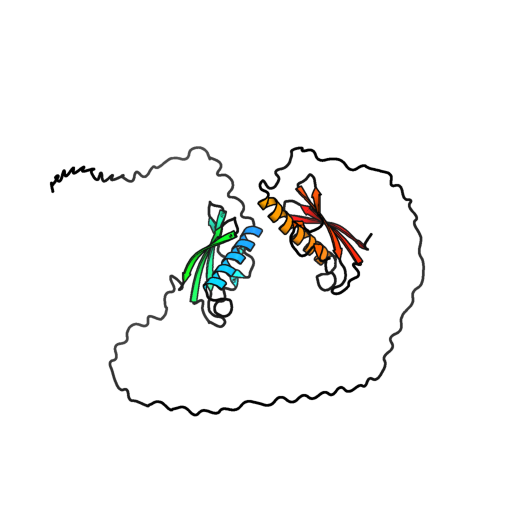N N . VAL A 1 118 ? -3.978 -3.930 -13.600 1.00 96.81 118 VAL A N 1
ATOM 854 C CA . VAL A 1 118 ? -2.840 -3.279 -14.274 1.00 96.81 118 VAL A CA 1
ATOM 855 C C . VAL A 1 118 ? -2.736 -3.774 -15.707 1.00 96.81 118 VAL A C 1
ATOM 857 O O . VAL A 1 118 ? -2.583 -4.974 -15.928 1.00 96.81 118 VAL A O 1
ATOM 860 N N . ASN A 1 119 ? -2.750 -2.846 -16.659 1.00 96.62 119 ASN A N 1
ATOM 861 C CA . ASN A 1 119 ? -2.408 -3.096 -18.049 1.00 96.62 119 ASN A CA 1
ATOM 862 C C . ASN A 1 119 ? -0.988 -2.596 -18.331 1.00 96.62 119 ASN A C 1
ATOM 864 O O . ASN A 1 119 ? -0.640 -1.476 -17.960 1.00 96.62 119 ASN A O 1
ATOM 868 N N . LEU A 1 120 ? -0.161 -3.415 -18.979 1.00 95.94 120 LEU A N 1
ATOM 869 C CA . LEU A 1 120 ? 1.143 -2.983 -19.484 1.00 95.94 120 LEU A CA 1
ATOM 870 C C . LEU A 1 120 ? 0.984 -2.616 -20.955 1.00 95.94 120 LEU A C 1
ATOM 872 O O . LEU A 1 120 ? 1.133 -3.466 -21.828 1.00 95.94 120 LEU A O 1
ATOM 876 N N . ASP A 1 121 ? 0.674 -1.348 -21.214 1.00 93.81 121 ASP A N 1
ATOM 877 C CA . ASP A 1 121 ? 0.474 -0.826 -22.569 1.00 93.81 121 ASP A CA 1
ATOM 878 C C . ASP A 1 121 ? 1.772 -0.880 -23.390 1.00 93.81 121 ASP A C 1
ATOM 880 O O . ASP A 1 121 ? 1.750 -1.041 -24.609 1.00 93.81 121 ASP A O 1
ATOM 884 N N . TYR A 1 122 ? 2.922 -0.766 -22.718 1.00 96.50 122 TYR A N 1
ATOM 885 C CA . TYR A 1 122 ? 4.239 -0.934 -23.322 1.00 96.50 122 TYR A CA 1
ATOM 886 C C . TYR A 1 122 ? 5.239 -1.479 -22.302 1.00 96.50 122 TYR A C 1
ATOM 888 O O . TYR A 1 122 ? 5.273 -1.029 -21.159 1.00 96.50 122 TYR A O 1
ATOM 896 N N . ASN A 1 123 ? 6.090 -2.421 -22.707 1.00 96.12 123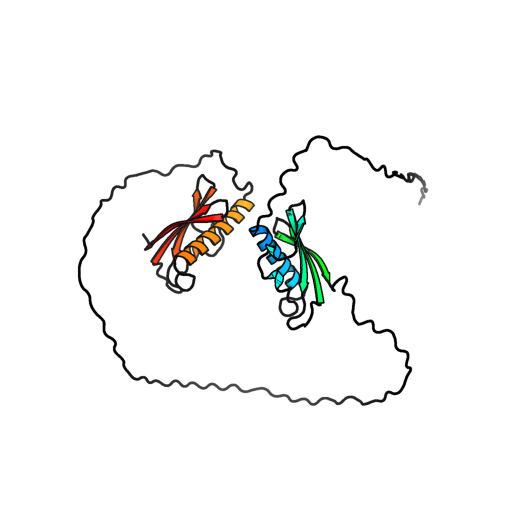 ASN A N 1
ATOM 897 C CA . ASN A 1 123 ? 7.221 -2.879 -21.902 1.00 96.12 123 ASN A CA 1
ATOM 898 C C . ASN A 1 123 ? 8.323 -3.420 -22.820 1.00 96.12 123 ASN A C 1
ATOM 900 O O . ASN A 1 123 ? 8.290 -4.584 -23.219 1.00 96.12 123 ASN A O 1
ATOM 904 N N . GLY A 1 124 ? 9.272 -2.566 -23.191 1.00 94.00 124 GLY A N 1
ATOM 905 C CA . GLY A 1 124 ? 10.261 -2.900 -24.215 1.00 94.00 124 GLY A CA 1
ATOM 906 C C . GLY A 1 124 ? 11.431 -1.929 -24.258 1.00 94.00 124 GLY A C 1
ATOM 907 O O . GLY A 1 124 ? 11.644 -1.163 -23.324 1.00 94.00 124 GLY A O 1
ATOM 908 N N . ALA A 1 125 ? 12.208 -1.964 -25.341 1.00 94.06 125 ALA A N 1
ATOM 909 C CA . ALA A 1 125 ? 13.347 -1.064 -25.531 1.00 94.06 125 ALA A CA 1
ATOM 910 C C . ALA A 1 125 ? 12.929 0.418 -25.448 1.00 94.06 125 ALA A C 1
ATOM 912 O O . ALA A 1 125 ? 11.789 0.771 -25.748 1.00 94.06 125 ALA A O 1
ATOM 913 N N . ILE A 1 126 ? 13.844 1.297 -25.043 1.00 91.44 126 ILE A N 1
ATOM 914 C CA . ILE A 1 126 ? 13.545 2.730 -24.903 1.00 91.44 126 ILE A CA 1
ATOM 915 C C . ILE A 1 126 ? 13.241 3.346 -26.272 1.00 91.44 126 ILE A C 1
ATOM 917 O O . ILE A 1 126 ? 14.054 3.251 -27.193 1.00 91.44 126 ILE A O 1
ATOM 921 N N . ARG A 1 127 ? 12.096 4.026 -26.394 1.00 89.31 127 ARG A N 1
ATOM 922 C CA . ARG A 1 127 ? 11.713 4.754 -27.609 1.00 89.31 127 ARG A CA 1
ATOM 923 C C . ARG A 1 127 ? 12.349 6.145 -27.599 1.00 89.31 127 ARG A C 1
ATOM 925 O O . ARG A 1 127 ? 12.315 6.845 -26.591 1.00 89.31 127 ARG A O 1
ATOM 932 N N . GLY A 1 128 ? 12.947 6.550 -28.719 1.00 67.31 128 GLY A N 1
ATOM 933 C CA . GLY A 1 128 ? 13.508 7.899 -28.885 1.00 67.31 128 GLY A CA 1
ATOM 934 C C . GLY A 1 128 ? 14.891 8.128 -28.266 1.00 67.31 128 GLY A C 1
ATOM 935 O O . GLY A 1 128 ? 15.309 9.274 -28.133 1.00 67.31 128 GLY A O 1
ATOM 936 N N . GLY A 1 129 ? 15.626 7.071 -27.905 1.00 54.34 129 GLY A N 1
ATOM 937 C CA . GLY A 1 129 ? 17.053 7.203 -27.627 1.00 54.34 129 GLY A CA 1
ATOM 938 C C . GLY A 1 129 ? 17.803 7.451 -28.931 1.00 54.34 129 GLY A C 1
ATOM 939 O O . GLY A 1 129 ? 18.102 6.499 -29.648 1.00 54.34 129 GLY A O 1
ATOM 940 N N . THR A 1 130 ? 18.115 8.706 -29.251 1.00 41.31 130 THR A N 1
ATOM 941 C CA . THR A 1 130 ? 19.228 9.006 -30.153 1.00 41.31 130 THR A CA 1
ATOM 942 C C . THR A 1 130 ? 20.439 8.249 -29.635 1.00 41.31 130 THR A C 1
ATOM 944 O O . THR A 1 130 ? 20.957 8.527 -28.554 1.00 41.31 130 THR A O 1
ATOM 947 N N . THR A 1 131 ? 20.857 7.244 -30.392 1.00 45.00 131 THR A N 1
ATOM 948 C CA . THR A 1 131 ? 22.168 6.634 -30.248 1.00 45.00 131 THR A CA 1
ATOM 949 C C . THR A 1 131 ? 23.175 7.699 -30.682 1.00 45.00 131 THR A C 1
ATOM 951 O O . THR A 1 131 ? 23.559 7.762 -31.848 1.00 45.00 131 THR A O 1
ATOM 954 N N . GLU A 1 132 ? 23.561 8.602 -29.778 1.00 42.44 132 GLU A N 1
ATOM 955 C CA . GLU A 1 132 ? 24.839 9.293 -29.939 1.00 42.44 132 GLU A CA 1
ATOM 956 C C . GLU A 1 132 ? 25.913 8.203 -29.922 1.00 42.44 132 GLU A C 1
ATOM 958 O O . GLU A 1 132 ? 26.122 7.510 -28.929 1.00 42.44 132 GLU A O 1
ATOM 963 N N . GLY A 1 133 ? 26.450 7.942 -31.107 1.00 44.41 133 GLY A N 1
ATOM 964 C CA . GLY A 1 133 ? 27.101 6.688 -31.468 1.00 44.41 133 GLY A CA 1
ATOM 965 C C . GLY A 1 133 ? 27.010 6.374 -32.964 1.00 44.41 133 GLY A C 1
ATOM 966 O O . GLY A 1 133 ? 27.695 5.472 -33.431 1.00 44.41 133 GLY A O 1
ATOM 967 N N . SER A 1 134 ? 26.245 7.145 -33.748 1.00 41.19 134 SER A N 1
ATOM 968 C CA . SER A 1 134 ? 26.462 7.243 -35.196 1.00 41.19 134 SER A CA 1
ATOM 969 C C . SER A 1 134 ? 27.677 8.134 -35.483 1.00 41.19 134 SER A C 1
ATOM 971 O O . SER A 1 134 ? 27.534 9.287 -35.886 1.00 41.19 134 SER A O 1
ATOM 973 N N . LEU A 1 135 ? 28.885 7.599 -35.286 1.00 41.62 135 LEU A N 1
ATOM 974 C CA . LEU A 1 135 ? 30.032 8.077 -36.057 1.00 41.62 135 LEU A CA 1
ATOM 975 C C . LEU A 1 135 ? 29.832 7.630 -37.520 1.00 41.62 135 LEU A C 1
ATOM 977 O O . LEU A 1 135 ? 29.391 6.501 -37.749 1.00 41.62 135 LEU A O 1
ATOM 981 N N . PRO A 1 136 ? 30.102 8.497 -38.510 1.00 46.38 136 PRO A N 1
ATOM 982 C CA . PRO A 1 136 ? 29.932 8.166 -39.923 1.00 46.38 136 PRO A CA 1
ATOM 983 C C . PRO A 1 136 ? 30.808 6.966 -40.331 1.00 46.38 136 PRO A C 1
ATOM 985 O O . PRO A 1 136 ? 31.860 6.747 -39.724 1.00 46.38 136 PRO A O 1
ATOM 988 N N . PRO A 1 137 ? 30.423 6.200 -41.371 1.00 40.94 137 PRO A N 1
ATOM 989 C CA . PRO A 1 137 ? 31.217 5.082 -41.861 1.00 40.94 137 PRO A CA 1
ATOM 990 C C . PRO A 1 137 ? 32.512 5.619 -42.477 1.00 40.94 137 PRO A C 1
ATOM 992 O O . PRO A 1 137 ? 32.537 6.089 -43.613 1.00 40.94 137 PRO A O 1
ATOM 995 N N . ALA A 1 138 ? 33.604 5.559 -41.717 1.00 42.12 138 ALA A N 1
ATOM 996 C CA . ALA A 1 138 ? 34.938 5.709 -42.263 1.00 42.12 138 ALA A CA 1
ATOM 997 C C . ALA A 1 138 ? 35.279 4.431 -43.039 1.00 42.12 138 ALA A C 1
ATOM 999 O O . ALA A 1 138 ? 35.587 3.383 -42.474 1.00 42.12 138 ALA A O 1
ATOM 1000 N N . THR A 1 139 ? 35.181 4.537 -44.358 1.00 44.84 139 THR A N 1
ATOM 1001 C CA . THR A 1 139 ? 35.770 3.633 -45.340 1.00 44.84 139 THR A CA 1
ATOM 1002 C C . THR A 1 139 ? 37.245 3.390 -45.029 1.00 44.84 139 THR A C 1
ATOM 1004 O O . THR A 1 139 ? 38.048 4.279 -45.281 1.00 44.84 139 THR A O 1
ATOM 1007 N N . LEU A 1 140 ? 37.614 2.188 -44.578 1.00 34.06 140 LEU A N 1
ATOM 1008 C CA . LEU A 1 140 ? 38.893 1.547 -44.905 1.00 34.06 140 LEU A CA 1
ATOM 1009 C C . LEU A 1 140 ? 38.695 0.026 -44.953 1.00 34.06 140 LEU A C 1
ATOM 1011 O O . LEU A 1 140 ? 38.217 -0.597 -44.009 1.00 34.06 140 LEU A O 1
ATOM 1015 N N . ALA A 1 141 ? 39.023 -0.540 -46.109 1.00 39.44 141 ALA A N 1
ATOM 1016 C CA . ALA A 1 141 ? 38.929 -1.956 -46.437 1.00 39.44 141 ALA A CA 1
ATOM 1017 C C . ALA A 1 141 ? 40.189 -2.735 -45.947 1.00 39.44 141 ALA A C 1
ATOM 1019 O O . ALA A 1 141 ? 40.974 -2.194 -45.170 1.00 39.44 141 ALA A O 1
ATOM 1020 N N . PRO A 1 142 ? 40.366 -4.020 -46.311 1.00 57.41 142 PRO A N 1
ATOM 1021 C CA . PRO A 1 142 ? 40.485 -5.154 -45.394 1.00 57.41 142 PRO A CA 1
ATOM 1022 C C . PRO A 1 142 ? 41.938 -5.594 -45.132 1.00 57.41 142 PRO A C 1
ATOM 1024 O O . PRO A 1 142 ? 42.783 -5.446 -46.008 1.00 57.41 142 PRO A O 1
ATOM 1027 N N . SER A 1 143 ? 42.226 -6.257 -44.002 1.00 34.66 143 SER A N 1
ATOM 1028 C CA . SER A 1 143 ? 43.279 -7.289 -43.982 1.00 34.66 143 SER A CA 1
ATOM 1029 C C . SER A 1 143 ? 43.298 -8.155 -42.715 1.00 34.66 143 SER A 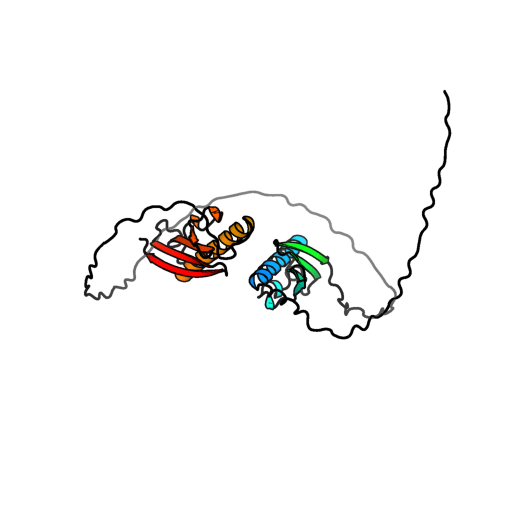C 1
ATOM 1031 O O . SER A 1 143 ? 43.358 -7.645 -41.601 1.00 34.66 143 SER A O 1
ATOM 1033 N N . ALA A 1 144 ? 43.345 -9.466 -42.965 1.00 41.12 144 ALA A N 1
ATOM 1034 C CA . ALA A 1 144 ? 43.933 -10.545 -42.169 1.00 41.12 144 ALA A CA 1
ATOM 1035 C C . ALA A 1 144 ? 43.276 -10.988 -40.840 1.00 41.12 144 ALA A C 1
ATOM 1037 O O . ALA A 1 144 ? 43.544 -10.474 -39.759 1.00 41.12 144 ALA A O 1
ATOM 1038 N N . SER A 1 145 ? 42.554 -12.112 -40.923 1.00 40.25 145 SER A N 1
ATOM 1039 C CA . SER A 1 145 ? 42.693 -13.213 -39.950 1.00 40.25 145 SER A CA 1
ATOM 1040 C C . SER A 1 145 ? 44.085 -13.864 -40.106 1.00 40.25 145 SER A C 1
ATOM 1042 O O . SER A 1 145 ? 44.629 -13.820 -41.213 1.00 40.25 145 SER A O 1
ATOM 1044 N N . PRO A 1 146 ? 44.664 -14.495 -39.063 1.00 51.28 146 PRO A N 1
ATOM 1045 C CA . PRO A 1 146 ? 44.342 -15.908 -38.831 1.00 51.28 146 PRO A CA 1
ATOM 1046 C C . PRO A 1 146 ? 44.303 -16.371 -37.353 1.00 51.28 146 PRO A C 1
ATOM 1048 O O . PRO A 1 146 ? 45.079 -15.947 -36.507 1.00 51.28 146 PRO A O 1
ATOM 1051 N N . THR A 1 147 ? 43.392 -17.317 -37.109 1.00 43.66 147 THR A N 1
ATOM 1052 C CA . THR A 1 147 ? 43.591 -18.609 -36.420 1.00 43.66 147 THR A CA 1
ATOM 1053 C C . THR A 1 147 ? 44.345 -18.670 -35.079 1.00 43.66 147 THR A C 1
ATOM 1055 O O . THR A 1 147 ? 45.567 -18.599 -35.030 1.00 43.66 147 THR A O 1
ATOM 1058 N N . SER A 1 148 ? 43.638 -19.063 -34.011 1.00 40.00 148 SER A N 1
ATOM 1059 C CA . SER A 1 148 ? 44.084 -20.179 -33.153 1.00 40.00 148 SER A CA 1
ATOM 1060 C C . SER A 1 148 ? 42.916 -20.836 -32.390 1.00 40.00 148 SER A C 1
ATOM 1062 O O . SER A 1 148 ? 42.227 -20.236 -31.575 1.00 40.00 148 SER A O 1
ATOM 1064 N N . THR A 1 149 ? 42.688 -22.077 -32.818 1.00 40.72 149 THR A N 1
ATOM 1065 C CA . THR A 1 149 ? 42.191 -23.327 -32.212 1.00 40.72 149 THR A CA 1
ATOM 1066 C C . THR A 1 149 ? 41.798 -23.413 -30.714 1.00 40.72 149 THR A C 1
ATOM 1068 O O . THR A 1 149 ? 42.326 -22.690 -29.873 1.00 40.72 149 THR A O 1
ATOM 1071 N N . PRO A 1 150 ? 40.913 -24.379 -30.363 1.00 52.59 150 PRO A N 1
ATOM 1072 C CA . PRO A 1 150 ? 40.348 -24.585 -29.030 1.00 52.59 150 PRO A CA 1
ATOM 1073 C C . PRO A 1 150 ? 41.231 -25.490 -28.152 1.00 52.59 150 PRO A C 1
ATOM 1075 O O . PRO A 1 150 ? 41.915 -26.377 -28.663 1.00 52.59 150 PRO A O 1
ATOM 1078 N N . SER A 1 151 ? 41.165 -25.316 -26.827 1.00 52.25 151 SER A N 1
ATOM 1079 C CA . SER A 1 151 ? 41.816 -26.212 -25.857 1.00 52.25 151 SER A CA 1
ATOM 1080 C C . SER A 1 151 ? 40.778 -27.067 -25.105 1.00 52.25 151 SER A C 1
ATOM 1082 O O . SER A 1 151 ? 39.742 -26.516 -24.716 1.00 52.25 151 SER A O 1
ATOM 1084 N N . PRO A 1 152 ? 40.996 -28.388 -24.913 1.00 55.88 152 PRO A N 1
ATOM 1085 C CA . PRO A 1 152 ? 39.992 -29.331 -24.432 1.00 55.88 152 PRO A CA 1
ATOM 1086 C C . PRO A 1 152 ? 40.054 -29.614 -22.921 1.00 55.88 152 PRO A C 1
ATOM 1088 O O . PRO A 1 152 ? 40.997 -29.271 -22.214 1.00 55.88 152 PRO A O 1
ATOM 1091 N N . ALA A 1 153 ? 38.990 -30.276 -22.470 1.00 47.31 153 ALA A N 1
ATOM 1092 C CA . ALA A 1 153 ? 38.652 -30.692 -21.116 1.00 47.31 153 ALA A CA 1
ATOM 1093 C C . ALA A 1 153 ? 39.724 -31.490 -20.347 1.00 47.31 153 ALA A C 1
ATOM 1095 O O . ALA A 1 153 ? 40.441 -32.311 -20.914 1.00 47.31 153 ALA A O 1
ATOM 1096 N N . ALA A 1 154 ? 39.668 -31.379 -19.015 1.00 47.62 154 ALA A N 1
ATOM 1097 C CA . ALA A 1 154 ? 40.006 -32.475 -18.111 1.00 47.62 154 ALA A CA 1
ATOM 1098 C C . ALA A 1 154 ? 38.999 -32.532 -16.935 1.00 47.62 154 ALA A C 1
ATOM 1100 O O . ALA A 1 154 ? 38.619 -31.481 -16.413 1.00 47.62 154 ALA A O 1
ATOM 1101 N N . PRO A 1 155 ? 38.553 -33.736 -16.526 1.00 59.91 155 PRO A N 1
ATOM 1102 C CA . PRO A 1 155 ? 37.603 -33.957 -15.441 1.00 59.91 155 PRO A CA 1
ATOM 1103 C C . PRO A 1 155 ? 38.330 -34.230 -14.117 1.00 59.91 155 PRO A C 1
ATOM 1105 O O . PRO A 1 155 ? 39.283 -35.001 -14.095 1.00 59.91 155 PRO A O 1
ATOM 1108 N N . PHE A 1 156 ? 37.834 -33.698 -12.997 1.00 51.28 156 PHE A N 1
ATOM 1109 C CA . PHE A 1 156 ? 38.159 -34.254 -11.680 1.00 51.28 156 PHE A CA 1
ATOM 1110 C C . PHE A 1 156 ? 36.911 -34.364 -10.806 1.00 51.28 156 PHE A C 1
ATOM 1112 O O . PHE A 1 156 ? 36.260 -33.393 -10.432 1.00 51.28 156 PHE A O 1
ATOM 1119 N N . ASN A 1 157 ? 36.597 -35.626 -10.553 1.00 48.16 157 ASN A N 1
ATOM 1120 C CA . ASN A 1 157 ? 35.594 -36.180 -9.668 1.00 48.16 157 ASN A CA 1
ATOM 1121 C C . ASN A 1 157 ? 36.198 -36.279 -8.252 1.00 48.16 157 ASN A C 1
ATOM 1123 O O . ASN A 1 157 ? 37.339 -36.726 -8.158 1.00 48.16 157 ASN A O 1
ATOM 1127 N N . ALA A 1 158 ? 35.460 -35.891 -7.200 1.00 39.25 158 ALA A N 1
ATOM 1128 C CA . ALA A 1 158 ? 35.436 -36.514 -5.856 1.00 39.25 158 ALA A CA 1
ATOM 1129 C C . ALA A 1 158 ? 34.863 -35.565 -4.775 1.00 39.25 158 ALA A C 1
ATOM 1131 O O . ALA A 1 158 ? 35.543 -34.697 -4.236 1.00 39.25 158 ALA A O 1
ATOM 1132 N N . THR A 1 159 ? 33.601 -35.785 -4.408 1.00 44.06 159 THR A N 1
ATOM 1133 C CA . THR A 1 159 ? 33.111 -35.753 -3.006 1.00 44.06 159 THR A CA 1
ATOM 1134 C C . THR A 1 159 ? 33.483 -37.120 -2.370 1.00 44.06 159 THR A C 1
ATOM 1136 O O . THR A 1 159 ? 33.802 -38.017 -3.155 1.00 44.06 159 THR A O 1
ATOM 1139 N N . PRO A 1 160 ? 33.406 -37.399 -1.044 1.00 56.72 160 PRO A N 1
ATOM 1140 C CA . PRO A 1 160 ? 32.876 -36.622 0.088 1.00 56.72 160 PRO A CA 1
ATOM 1141 C C . PRO A 1 160 ? 33.780 -36.637 1.351 1.00 56.72 160 PRO A C 1
ATOM 1143 O O . PRO A 1 160 ? 34.801 -37.310 1.363 1.00 56.72 160 PRO A O 1
ATOM 1146 N N . THR A 1 161 ? 33.398 -35.936 2.432 1.00 47.81 161 THR A N 1
ATOM 1147 C CA . THR A 1 161 ? 33.440 -36.416 3.844 1.00 47.81 161 THR A CA 1
ATOM 1148 C C . THR A 1 161 ? 32.885 -35.333 4.791 1.00 47.81 161 THR A C 1
ATOM 1150 O O . THR A 1 161 ? 33.363 -34.200 4.751 1.00 47.81 161 THR A O 1
ATOM 1153 N N . PRO A 1 162 ? 31.912 -35.656 5.667 1.00 60.03 162 PRO A N 1
ATOM 1154 C CA . PRO A 1 162 ? 31.536 -34.842 6.819 1.00 60.03 162 PRO A CA 1
ATOM 1155 C C . PRO A 1 162 ? 32.288 -35.301 8.083 1.00 60.03 162 PRO A C 1
ATOM 1157 O O . PRO A 1 162 ? 32.507 -36.495 8.277 1.00 60.03 162 PRO A O 1
ATOM 1160 N N . ALA A 1 163 ? 32.614 -34.377 8.987 1.00 50.84 163 ALA A N 1
ATOM 1161 C CA . ALA A 1 163 ? 32.976 -34.713 10.364 1.00 50.84 163 ALA A CA 1
ATOM 1162 C C . ALA A 1 163 ? 32.436 -33.651 11.345 1.00 50.84 163 ALA A C 1
ATOM 1164 O O . ALA A 1 163 ? 32.506 -32.458 11.039 1.00 50.84 163 ALA A O 1
ATOM 1165 N N . PRO A 1 164 ? 31.884 -34.063 12.503 1.00 63.69 164 PRO A N 1
ATOM 1166 C CA . PRO A 1 164 ? 31.370 -33.178 13.543 1.00 63.69 164 PRO A CA 1
ATOM 1167 C C . PRO A 1 164 ? 32.466 -32.844 14.565 1.00 63.69 164 PRO A C 1
ATOM 1169 O O . PRO A 1 164 ? 33.302 -33.690 14.870 1.00 63.69 164 PRO A O 1
ATOM 1172 N N . SER A 1 165 ? 32.426 -31.659 15.180 1.00 55.16 165 SER A N 1
ATOM 1173 C CA . SER A 1 165 ? 33.099 -31.473 16.470 1.00 55.16 165 SER A CA 1
ATOM 1174 C C . SER A 1 165 ? 32.369 -30.474 17.354 1.00 55.16 165 SER A C 1
ATOM 1176 O O . SER A 1 165 ? 32.304 -29.278 17.090 1.00 55.16 165 SER A O 1
ATOM 1178 N N . SER A 1 166 ? 31.834 -31.042 18.427 1.00 52.00 166 SER A N 1
ATOM 1179 C CA . SER A 1 166 ? 31.421 -30.403 19.666 1.00 52.00 166 SER A CA 1
ATOM 1180 C C . SER A 1 166 ? 32.630 -29.775 20.371 1.00 52.00 166 SER A C 1
ATOM 1182 O O . SER A 1 166 ? 33.691 -30.395 20.375 1.00 52.00 166 SER A O 1
ATOM 1184 N N . ALA A 1 167 ? 32.466 -28.598 20.982 1.00 46.47 167 ALA A N 1
ATOM 1185 C CA . ALA A 1 167 ? 33.135 -28.213 22.233 1.00 46.47 167 ALA A CA 1
ATOM 1186 C C . ALA A 1 167 ? 32.639 -26.836 22.712 1.00 46.47 167 ALA A C 1
ATOM 1188 O O . ALA A 1 167 ? 32.917 -25.805 22.103 1.00 46.47 167 ALA A O 1
ATOM 1189 N N . ALA A 1 168 ? 31.933 -26.832 23.843 1.00 50.03 168 ALA A N 1
ATOM 1190 C CA . ALA A 1 168 ? 31.859 -25.680 24.738 1.00 50.03 168 ALA A CA 1
ATOM 1191 C C . ALA A 1 168 ? 33.228 -25.451 25.412 1.00 50.03 168 ALA A C 1
ATOM 1193 O O . ALA A 1 168 ? 34.003 -26.401 25.555 1.00 50.03 168 ALA A O 1
ATOM 1194 N N . PRO A 1 169 ? 33.491 -24.236 25.920 1.00 59.16 169 PRO A N 1
ATOM 1195 C CA . PRO A 1 169 ? 33.779 -24.172 27.349 1.00 59.16 169 PRO A CA 1
ATOM 1196 C C . PRO A 1 169 ? 33.115 -22.992 28.076 1.00 59.16 169 PRO A C 1
ATOM 1198 O O . PRO A 1 169 ? 33.123 -21.840 27.652 1.00 59.16 169 PRO A O 1
ATOM 1201 N N . VAL A 1 170 ? 32.577 -23.353 29.237 1.00 53.31 170 VAL A N 1
ATOM 1202 C CA . VAL A 1 170 ? 32.456 -22.581 30.478 1.00 53.31 170 VAL A CA 1
ATOM 1203 C C . VAL A 1 170 ? 33.700 -21.732 30.791 1.00 53.31 170 VAL A C 1
ATOM 1205 O O . VAL A 1 170 ? 34.801 -22.270 30.841 1.00 53.31 170 VAL A O 1
ATOM 1208 N N . ASN A 1 171 ? 33.525 -20.438 31.083 1.00 52.75 171 ASN A N 1
ATOM 1209 C CA . ASN A 1 171 ? 33.776 -19.853 32.414 1.00 52.75 171 ASN A CA 1
ATOM 1210 C C . ASN A 1 171 ? 33.630 -18.320 32.428 1.00 52.75 171 ASN A C 1
ATOM 1212 O O . ASN A 1 171 ? 34.162 -17.612 31.578 1.00 52.75 171 ASN A O 1
ATOM 1216 N N . ALA A 1 172 ? 32.927 -17.836 33.455 1.00 44.31 172 ALA A N 1
ATOM 1217 C CA . ALA A 1 172 ? 32.897 -16.448 33.920 1.00 44.31 172 ALA A CA 1
ATOM 1218 C C . ALA A 1 172 ? 34.243 -16.052 34.583 1.00 44.31 172 ALA A C 1
ATOM 1220 O O . ALA A 1 172 ? 35.047 -16.941 34.881 1.00 44.31 172 ALA A O 1
ATOM 1221 N N . PRO A 1 173 ? 34.492 -14.754 34.869 1.00 50.72 173 PRO A N 1
ATOM 1222 C CA . PRO A 1 173 ? 34.052 -14.238 36.173 1.00 50.72 173 PRO A CA 1
ATOM 1223 C C . PRO A 1 173 ? 33.585 -12.760 36.221 1.00 50.72 173 PRO A C 1
ATOM 1225 O O . PRO A 1 173 ? 34.079 -11.891 35.517 1.00 50.72 173 PRO A O 1
ATOM 1228 N N . ALA A 1 174 ? 32.639 -12.539 37.142 1.00 38.62 174 ALA A N 1
ATOM 1229 C CA . ALA A 1 174 ? 32.558 -11.502 38.183 1.00 38.62 174 ALA A CA 1
ATOM 1230 C C . ALA A 1 174 ? 32.618 -9.977 37.886 1.00 38.62 174 ALA A C 1
ATOM 1232 O O . ALA A 1 174 ? 33.620 -9.412 37.465 1.00 38.62 174 ALA A O 1
ATOM 1233 N N . THR A 1 175 ? 31.563 -9.329 38.408 1.00 39.22 175 THR A N 1
ATOM 1234 C CA . THR A 1 175 ? 31.515 -8.052 39.159 1.00 39.22 175 THR A CA 1
ATOM 1235 C C . THR A 1 175 ? 31.781 -6.723 38.451 1.00 39.22 175 THR A C 1
ATOM 1237 O O . THR A 1 175 ? 32.917 -6.341 38.202 1.00 39.22 175 THR A O 1
ATOM 1240 N N . SER A 1 176 ? 30.731 -5.897 38.381 1.00 43.16 176 SER A N 1
ATOM 1241 C CA . SER A 1 176 ? 30.740 -4.588 39.049 1.00 43.16 176 SER A CA 1
ATOM 1242 C C . SER A 1 176 ? 29.322 -4.177 39.439 1.00 43.16 176 SER A C 1
ATOM 1244 O O . SER A 1 176 ? 28.401 -4.147 38.627 1.00 43.16 176 SER A O 1
ATOM 1246 N N . GLN A 1 177 ? 29.181 -3.941 40.737 1.00 40.31 177 GLN A N 1
ATOM 1247 C CA . GLN A 1 177 ? 28.016 -3.411 41.419 1.00 40.31 177 GLN A CA 1
ATOM 1248 C C . GLN A 1 177 ? 27.804 -1.955 40.999 1.00 40.31 177 GLN A C 1
ATOM 1250 O O . GLN A 1 177 ? 28.769 -1.199 40.948 1.00 40.31 177 GLN A O 1
ATOM 1255 N N . ASN A 1 178 ? 26.560 -1.538 40.769 1.00 47.69 178 ASN A N 1
ATOM 1256 C CA . ASN A 1 178 ? 26.217 -0.131 40.934 1.00 47.69 178 ASN A CA 1
ATOM 1257 C C . ASN A 1 178 ? 24.837 -0.020 41.581 1.00 47.69 178 ASN A C 1
ATOM 1259 O O . ASN A 1 178 ? 23.815 -0.399 41.011 1.00 47.69 178 ASN A O 1
ATOM 1263 N N . SER A 1 179 ? 24.873 0.417 42.832 1.00 45.41 179 SER A N 1
ATOM 1264 C CA . SER A 1 179 ? 23.768 0.502 43.771 1.00 45.41 179 SER A CA 1
ATOM 1265 C C . SER A 1 179 ? 22.816 1.656 43.451 1.00 45.41 179 SER A C 1
ATOM 1267 O O . SER A 1 179 ? 23.217 2.692 42.924 1.00 45.41 179 SER A O 1
ATOM 1269 N N . LEU A 1 180 ? 21.559 1.451 43.844 1.00 37.47 180 LEU A N 1
ATOM 1270 C CA . LEU A 1 180 ? 20.466 2.420 43.947 1.00 37.47 180 LEU A CA 1
ATOM 1271 C C . LEU A 1 180 ? 20.856 3.739 44.641 1.00 37.47 180 LEU A C 1
ATOM 1273 O O . LEU A 1 180 ? 21.643 3.728 45.588 1.00 37.47 180 LEU A O 1
ATOM 1277 N N . PRO A 1 181 ? 20.091 4.807 44.358 1.00 56.47 181 PRO A N 1
ATOM 1278 C CA . PRO A 1 181 ? 19.551 5.660 45.407 1.00 56.47 181 PRO A CA 1
ATOM 1279 C C . PRO A 1 181 ? 18.035 5.457 45.562 1.00 56.47 181 PRO A C 1
ATOM 1281 O O . PRO A 1 181 ? 17.260 5.546 44.611 1.00 56.47 181 PRO A O 1
ATOM 1284 N N . THR A 1 182 ? 17.631 5.186 46.799 1.00 42.47 182 THR A N 1
ATOM 1285 C CA . THR A 1 182 ? 16.254 5.198 47.298 1.00 42.47 182 THR A CA 1
ATOM 1286 C C . THR A 1 182 ? 15.808 6.646 47.499 1.00 42.47 182 THR A C 1
ATOM 1288 O O . THR A 1 182 ? 16.520 7.405 48.154 1.00 42.47 182 THR A O 1
ATOM 1291 N N . LEU A 1 183 ? 14.620 7.020 47.018 1.00 40.88 183 LEU A N 1
ATOM 1292 C CA . LEU A 1 183 ? 13.866 8.136 47.589 1.00 40.88 183 LEU A CA 1
ATOM 1293 C C . LEU A 1 183 ? 12.419 7.709 47.829 1.00 40.88 183 LEU A C 1
ATOM 1295 O O . LEU A 1 183 ? 11.743 7.148 46.970 1.00 40.88 183 LEU A O 1
ATOM 1299 N N . ASP A 1 184 ? 12.054 7.939 49.077 1.00 38.09 184 ASP A N 1
ATOM 1300 C CA . ASP A 1 184 ? 10.829 7.642 49.790 1.00 38.09 184 ASP A CA 1
ATOM 1301 C C . ASP A 1 184 ? 9.715 8.650 49.437 1.00 38.09 184 ASP A C 1
ATOM 1303 O O . ASP A 1 184 ? 9.969 9.718 48.881 1.00 38.09 184 ASP A O 1
ATOM 1307 N N . SER A 1 185 ? 8.512 8.316 49.901 1.00 38.66 185 SER A N 1
ATOM 1308 C CA . SER A 1 185 ? 7.388 9.195 50.231 1.00 38.66 185 SER A CA 1
ATOM 1309 C C . SER A 1 185 ? 6.275 9.427 49.199 1.00 38.66 185 SER A C 1
ATOM 1311 O O . SER A 1 185 ? 6.305 10.315 48.355 1.00 38.66 185 SER A O 1
ATOM 1313 N N . ALA A 1 186 ? 5.196 8.688 49.487 1.00 35.62 186 ALA A N 1
ATOM 1314 C CA . ALA A 1 186 ? 3.868 9.210 49.828 1.00 35.62 186 ALA A CA 1
ATOM 1315 C C . ALA A 1 186 ? 2.814 9.325 48.712 1.00 35.62 186 ALA A C 1
ATOM 1317 O O . ALA A 1 186 ? 2.847 10.175 47.828 1.00 35.62 186 ALA A O 1
ATOM 1318 N N . ALA A 1 187 ? 1.795 8.475 48.872 1.00 41.31 187 ALA A N 1
ATOM 1319 C CA . ALA A 1 187 ? 0.457 8.604 48.310 1.00 41.31 187 ALA A CA 1
ATOM 1320 C C . ALA A 1 187 ? -0.217 9.932 48.729 1.00 41.31 187 ALA A C 1
ATOM 1322 O O . ALA A 1 187 ? 0.164 10.537 49.733 1.00 41.31 187 ALA A O 1
ATOM 1323 N N . PRO A 1 188 ? -1.303 10.328 48.043 1.00 47.38 188 PRO A N 1
ATOM 1324 C CA . PRO A 1 188 ? -2.581 9.971 48.647 1.00 47.38 188 PRO A CA 1
ATOM 1325 C C . PRO A 1 188 ? -3.614 9.387 47.679 1.00 47.38 188 PRO A C 1
ATOM 1327 O O . PRO A 1 188 ? -3.756 9.758 46.517 1.00 47.38 188 PRO A O 1
ATOM 1330 N N . SER A 1 189 ? -4.366 8.469 48.271 1.00 42.38 189 SER A N 1
ATOM 1331 C CA . SER A 1 189 ? -5.628 7.884 47.860 1.00 42.38 189 SER A CA 1
ATOM 1332 C C . SER A 1 189 ? -6.637 8.923 47.366 1.00 42.38 189 SER A C 1
ATOM 1334 O O . SER A 1 189 ? -6.840 9.965 47.986 1.00 42.38 189 SER A O 1
ATOM 1336 N N . SER A 1 190 ? -7.360 8.592 46.301 1.00 44.41 190 SER A N 1
ATOM 1337 C CA . SER A 1 190 ? -8.662 9.188 46.003 1.00 44.41 190 SER A CA 1
ATOM 1338 C C . SER A 1 190 ? -9.584 8.087 45.504 1.00 44.41 190 SER A C 1
ATOM 1340 O O . SER A 1 190 ? -9.525 7.640 44.362 1.00 44.41 190 SER A O 1
ATOM 1342 N N . SER A 1 191 ? -10.387 7.606 46.442 1.00 40.97 191 SER A N 1
ATOM 1343 C CA . SER A 1 191 ? -11.588 6.816 46.244 1.00 40.97 191 SER A CA 1
ATOM 1344 C C . SER A 1 191 ? -12.643 7.658 45.525 1.00 40.97 191 SER A C 1
ATOM 1346 O O . SER A 1 191 ? -12.989 8.744 45.985 1.00 40.97 191 SER A O 1
ATOM 1348 N N . VAL A 1 192 ? -13.209 7.137 44.435 1.00 42.75 192 VAL A N 1
ATOM 1349 C CA . VAL A 1 192 ? -14.478 7.638 43.889 1.00 42.75 192 VAL A CA 1
ATOM 1350 C C . VAL A 1 192 ? -15.319 6.434 43.445 1.00 42.75 192 VAL A C 1
ATOM 1352 O O . VAL A 1 192 ? -14.756 5.477 42.908 1.00 42.75 192 VAL A O 1
ATOM 1355 N N . PRO A 1 193 ? -16.631 6.408 43.741 1.00 43.66 193 PRO A N 1
ATOM 1356 C CA . PRO A 1 193 ? -17.397 5.179 43.834 1.00 43.66 193 PRO A CA 1
ATOM 1357 C C . PRO A 1 193 ? -18.032 4.735 42.517 1.00 43.66 193 PRO A C 1
ATOM 1359 O O . PRO A 1 193 ? -18.455 5.526 41.676 1.00 43.66 193 PRO A O 1
ATOM 1362 N N . SER A 1 194 ? -18.153 3.413 42.433 1.00 42.19 194 SER A N 1
ATOM 1363 C CA . SER A 1 194 ? -18.991 2.650 41.518 1.00 42.19 194 SER A CA 1
ATOM 1364 C C . SER A 1 194 ? -20.434 3.160 41.493 1.00 42.19 194 SER A C 1
ATOM 1366 O O . SER A 1 194 ? -21.088 3.256 42.530 1.00 42.19 194 SER A O 1
ATOM 1368 N N . SER A 1 195 ? -20.946 3.422 40.293 1.00 37.19 195 SER A N 1
ATOM 1369 C CA . SER A 1 195 ? -22.377 3.340 39.996 1.00 37.19 195 SER A CA 1
ATOM 1370 C C . SER A 1 195 ? -22.566 2.952 38.530 1.00 37.19 195 SER A C 1
ATOM 1372 O O . SER A 1 195 ? -22.583 3.774 37.623 1.00 37.19 195 SER A O 1
ATOM 1374 N N . ASN A 1 196 ? -22.682 1.644 38.317 1.00 45.62 196 ASN A N 1
ATOM 1375 C CA . ASN A 1 196 ? -23.372 1.072 37.171 1.00 45.62 196 ASN A CA 1
ATOM 1376 C C . ASN A 1 196 ? -24.789 0.725 37.647 1.00 45.62 196 ASN A C 1
ATOM 1378 O O . ASN A 1 196 ? -24.926 0.086 38.695 1.00 45.62 196 ASN A O 1
ATOM 1382 N N . PRO A 1 197 ? -25.832 1.113 36.904 1.00 44.69 197 PRO A N 1
ATOM 1383 C CA . PRO A 1 197 ? -26.798 0.080 36.564 1.00 44.69 197 PRO A CA 1
ATOM 1384 C C . PRO A 1 197 ? -27.317 0.205 35.127 1.00 44.69 197 PRO A C 1
ATOM 1386 O O . PRO A 1 197 ? -27.839 1.235 34.721 1.00 44.69 197 PRO A O 1
ATOM 1389 N N . GLY A 1 198 ? -27.250 -0.920 34.413 1.00 35.53 198 GLY A N 1
ATOM 1390 C CA . GLY A 1 198 ? -28.313 -1.390 33.525 1.00 35.53 198 GLY A CA 1
ATOM 1391 C C . GLY A 1 198 ? -28.677 -0.524 32.319 1.00 35.53 198 GLY A C 1
ATOM 1392 O O . GLY A 1 198 ? -29.540 0.341 32.404 1.00 35.53 198 GLY A O 1
ATOM 1393 N N . ALA A 1 199 ? -28.172 -0.906 31.146 1.00 30.02 199 ALA A N 1
ATOM 1394 C CA . ALA A 1 199 ? -28.884 -0.670 29.897 1.00 30.02 199 ALA A CA 1
ATOM 1395 C C . ALA A 1 199 ? -28.798 -1.914 28.999 1.00 30.02 199 ALA A C 1
ATOM 1397 O O . ALA A 1 199 ? -27.734 -2.460 28.726 1.00 30.02 199 ALA A O 1
ATOM 1398 N N . THR A 1 200 ? -29.987 -2.365 28.630 1.00 35.00 200 THR A N 1
ATOM 1399 C CA . THR A 1 200 ? -30.402 -3.501 27.802 1.00 35.00 200 THR A CA 1
ATOM 1400 C C . THR A 1 200 ? -29.738 -3.591 26.421 1.00 35.00 200 THR A C 1
ATOM 1402 O O . THR A 1 200 ? -29.292 -2.570 25.904 1.00 35.00 200 THR A O 1
ATOM 1405 N N . PRO A 1 201 ? -29.773 -4.764 25.755 1.00 42.78 201 PRO A N 1
ATOM 1406 C CA . PRO A 1 201 ? -29.424 -4.883 24.340 1.00 42.78 201 PRO A CA 1
ATOM 1407 C C . PRO A 1 201 ? -30.582 -4.381 23.453 1.00 42.78 201 PRO A C 1
ATOM 1409 O O . PRO A 1 201 ? -31.683 -4.923 23.563 1.00 42.78 201 PRO A O 1
ATOM 1412 N N . PRO A 1 202 ? -30.388 -3.407 22.541 1.00 43.03 202 PRO A N 1
ATOM 1413 C CA . PRO A 1 202 ? -31.376 -3.118 21.516 1.00 43.03 202 PRO A CA 1
ATOM 1414 C C . PRO A 1 202 ? -30.987 -3.752 20.173 1.00 43.03 202 PRO A C 1
ATOM 1416 O O . PRO A 1 202 ? -29.967 -3.460 19.557 1.00 43.03 202 PRO A O 1
ATOM 1419 N N . THR A 1 203 ? -31.863 -4.666 19.775 1.00 32.31 203 THR A N 1
ATOM 1420 C CA . THR A 1 203 ? -32.407 -4.921 18.436 1.00 32.31 203 THR A CA 1
ATOM 1421 C C . THR A 1 203 ? -31.945 -4.066 17.247 1.00 32.31 203 THR A C 1
ATOM 1423 O O . THR A 1 203 ? -32.053 -2.843 17.230 1.00 32.31 203 THR A O 1
ATOM 1426 N N . ASN A 1 204 ? -31.624 -4.806 16.183 1.00 43.16 204 ASN A N 1
ATOM 1427 C CA . ASN A 1 204 ? -31.843 -4.538 14.761 1.00 43.16 204 ASN A CA 1
ATOM 1428 C C . ASN A 1 204 ? -33.053 -3.616 14.462 1.00 43.16 204 ASN A C 1
ATOM 1430 O O . ASN A 1 204 ? -34.167 -3.976 14.833 1.00 43.16 204 ASN A O 1
ATOM 1434 N N . THR A 1 205 ? -32.855 -2.483 13.771 1.00 34.09 205 THR A N 1
ATOM 1435 C CA . THR A 1 205 ? -33.737 -1.908 12.721 1.00 34.09 205 THR A CA 1
ATOM 1436 C C . THR A 1 205 ? -33.101 -0.641 12.131 1.00 34.09 205 THR A C 1
ATOM 1438 O O . THR A 1 205 ? -32.572 0.215 12.834 1.00 34.09 205 THR A O 1
ATOM 1441 N N . SER A 1 206 ? -33.171 -0.567 10.805 1.00 48.22 206 SER A N 1
ATOM 1442 C CA . SER A 1 206 ? -32.780 0.495 9.883 1.00 48.22 206 SER A CA 1
ATOM 1443 C C . SER A 1 206 ? -33.140 1.926 10.310 1.00 48.22 206 SER A C 1
ATOM 1445 O O . SER A 1 206 ? -34.279 2.183 10.682 1.00 48.22 206 SER A O 1
ATOM 1447 N N . ASN A 1 207 ? -32.221 2.881 10.090 1.00 35.16 207 ASN A N 1
ATOM 1448 C CA . ASN A 1 207 ? -32.560 4.177 9.484 1.00 35.16 207 ASN A CA 1
ATOM 1449 C C . ASN A 1 207 ? -31.334 4.975 8.986 1.00 35.16 207 ASN A C 1
ATOM 1451 O O . ASN A 1 207 ? -30.516 5.463 9.755 1.00 35.16 207 ASN A O 1
ATOM 1455 N N . LYS A 1 208 ? -31.259 5.070 7.651 1.00 50.34 208 LYS A N 1
ATOM 1456 C CA . LYS A 1 208 ? -31.018 6.247 6.792 1.00 50.34 208 LYS A CA 1
ATOM 1457 C C . LYS A 1 208 ? -30.282 7.462 7.396 1.00 50.34 208 LYS A C 1
ATOM 1459 O O . LYS A 1 208 ? -30.879 8.213 8.159 1.00 50.34 208 LYS A O 1
ATOM 1464 N N . GLY A 1 209 ? -29.088 7.768 6.863 1.00 39.38 209 GLY A N 1
ATOM 1465 C CA . GLY A 1 209 ? -28.586 9.153 6.841 1.00 39.38 209 GLY A CA 1
ATOM 1466 C C . GLY A 1 209 ? -27.075 9.398 6.927 1.00 39.38 209 GLY A C 1
ATOM 1467 O O . GLY A 1 209 ? -26.668 10.150 7.795 1.00 39.38 209 GLY A O 1
ATOM 1468 N N . ALA A 1 210 ? -26.260 8.824 6.038 1.00 39.06 210 ALA A N 1
ATOM 1469 C CA . ALA A 1 210 ? -24.984 9.375 5.539 1.00 39.06 210 ALA A CA 1
ATOM 1470 C C . ALA A 1 210 ? -24.399 8.339 4.573 1.00 39.06 210 ALA A C 1
ATOM 1472 O O . ALA A 1 210 ? -24.424 7.151 4.882 1.00 39.06 210 ALA A O 1
ATOM 1473 N N . SER A 1 211 ? -23.961 8.755 3.385 1.00 50.00 211 SER A N 1
ATOM 1474 C CA . SER A 1 211 ? -23.608 7.859 2.277 1.00 50.00 211 SER A CA 1
ATOM 1475 C C . SER A 1 211 ? -22.534 6.838 2.668 1.00 50.00 211 SER A C 1
ATOM 1477 O O . SER A 1 211 ? -21.340 7.131 2.677 1.00 50.00 211 SER A O 1
ATOM 1479 N N . ALA A 1 212 ? -22.999 5.638 3.009 1.00 50.88 212 ALA A N 1
ATOM 1480 C CA . ALA A 1 212 ? -22.197 4.463 3.289 1.00 50.88 212 ALA A CA 1
ATOM 1481 C C . ALA A 1 212 ? -21.558 3.926 1.993 1.00 50.88 212 ALA A C 1
ATOM 1483 O O . ALA A 1 212 ? -22.115 4.141 0.907 1.00 50.88 212 ALA A O 1
ATOM 1484 N N . PRO A 1 213 ? -20.421 3.207 2.088 1.00 50.28 213 PRO A N 1
ATOM 1485 C CA . PRO A 1 213 ? -19.876 2.436 0.970 1.00 50.28 213 PRO A CA 1
ATOM 1486 C C . PRO A 1 213 ? -20.991 1.584 0.352 1.00 50.28 213 PRO A C 1
ATOM 1488 O O . PRO A 1 213 ? -21.639 0.796 1.035 1.00 50.28 213 PRO A O 1
ATOM 1491 N N . THR A 1 214 ? -21.292 1.828 -0.923 1.00 52.50 214 THR A N 1
ATOM 1492 C CA . THR A 1 214 ? -22.543 1.389 -1.568 1.00 52.50 214 THR A CA 1
ATOM 1493 C C . THR A 1 214 ? -22.467 -0.056 -2.081 1.00 52.50 214 THR A C 1
ATOM 1495 O O . THR A 1 214 ? -23.411 -0.553 -2.689 1.00 52.50 214 THR A O 1
ATOM 1498 N N . SER A 1 215 ? -21.372 -0.767 -1.797 1.00 65.25 215 SER A N 1
ATOM 1499 C CA . SER A 1 215 ? -21.226 -2.193 -2.068 1.00 65.25 215 SER A CA 1
ATOM 1500 C C . SER A 1 215 ? -20.553 -2.924 -0.901 1.00 65.25 215 SER A C 1
ATOM 1502 O O . SER A 1 215 ? -19.704 -2.370 -0.203 1.00 65.25 215 SER A O 1
ATOM 1504 N N . ILE A 1 216 ? -20.908 -4.199 -0.710 1.00 61.25 216 ILE A N 1
ATOM 1505 C CA . ILE A 1 216 ? -20.299 -5.084 0.302 1.00 61.25 216 ILE A CA 1
ATOM 1506 C C . ILE A 1 216 ? -18.773 -5.178 0.096 1.00 61.25 216 ILE A C 1
ATOM 1508 O O . ILE A 1 216 ? -18.011 -5.238 1.057 1.00 61.25 216 ILE A O 1
ATOM 1512 N N . ALA A 1 217 ? -18.312 -5.105 -1.158 1.00 63.38 217 ALA A N 1
ATOM 1513 C CA . ALA A 1 217 ? -16.891 -5.103 -1.496 1.00 63.38 217 ALA A CA 1
ATOM 1514 C C . ALA A 1 217 ? -16.166 -3.831 -1.015 1.00 63.38 217 ALA A C 1
ATOM 1516 O O . ALA A 1 217 ? -15.031 -3.908 -0.537 1.00 63.38 217 ALA A O 1
ATOM 1517 N N . ASP A 1 218 ? -16.823 -2.671 -1.097 1.00 71.75 218 ASP A N 1
ATOM 1518 C CA . ASP A 1 218 ? -16.280 -1.408 -0.588 1.00 71.75 218 ASP A CA 1
ATOM 1519 C C . ASP A 1 218 ? -16.201 -1.409 0.943 1.00 71.75 218 ASP A C 1
ATOM 1521 O O . ASP A 1 218 ? -15.261 -0.857 1.519 1.00 71.75 218 ASP A O 1
ATOM 1525 N N . GLU A 1 219 ? -17.157 -2.063 1.608 1.00 77.94 219 GLU A N 1
ATOM 1526 C CA . GLU A 1 219 ? -17.164 -2.216 3.062 1.00 77.94 219 GLU A CA 1
ATOM 1527 C C . GLU A 1 219 ? -16.011 -3.107 3.549 1.00 77.94 219 GLU A C 1
ATOM 1529 O O . GLU A 1 219 ? -15.274 -2.707 4.452 1.00 77.94 219 GLU A O 1
ATOM 1534 N N . ASP A 1 220 ? -15.766 -4.248 2.901 1.00 81.50 220 ASP A N 1
ATOM 1535 C CA . ASP A 1 220 ? -14.633 -5.126 3.223 1.00 81.50 220 ASP A CA 1
ATOM 1536 C C . ASP A 1 220 ? -13.275 -4.453 2.966 1.00 81.50 220 ASP A C 1
ATOM 1538 O O . ASP A 1 220 ? -12.321 -4.596 3.751 1.00 81.50 220 ASP A O 1
ATOM 1542 N N . ALA A 1 221 ? -13.174 -3.685 1.877 1.00 82.69 221 ALA A N 1
ATOM 1543 C CA . ALA A 1 221 ? -11.984 -2.907 1.556 1.00 82.69 221 ALA A CA 1
ATOM 1544 C C . ALA A 1 221 ? -11.739 -1.806 2.601 1.00 82.69 221 ALA A C 1
ATOM 1546 O O . ALA A 1 221 ? -10.607 -1.638 3.076 1.00 82.69 221 ALA A O 1
ATOM 1547 N N . PHE A 1 222 ? -12.794 -1.089 2.999 1.00 89.00 222 PHE A N 1
ATOM 1548 C CA . PHE A 1 222 ? -12.724 -0.071 4.041 1.00 89.00 222 PHE A CA 1
ATOM 1549 C C . PHE A 1 222 ? -12.351 -0.676 5.396 1.00 89.00 222 PHE A C 1
ATOM 1551 O O . PHE A 1 222 ? -11.408 -0.194 6.022 1.00 89.00 222 PHE A O 1
ATOM 1558 N N . LEU A 1 223 ? -12.991 -1.771 5.814 1.00 90.56 223 LEU A N 1
ATOM 1559 C CA . LEU A 1 223 ? -12.694 -2.477 7.062 1.00 90.56 223 LEU A CA 1
ATOM 1560 C C . LEU A 1 223 ? -11.230 -2.937 7.113 1.00 90.56 223 LEU A C 1
ATOM 1562 O O . LEU A 1 223 ? -10.529 -2.727 8.108 1.00 90.56 223 LEU A O 1
ATOM 1566 N N . SER A 1 224 ? -10.726 -3.493 6.008 1.00 92.19 224 SER A N 1
ATOM 1567 C CA . SER A 1 224 ? -9.326 -3.911 5.877 1.00 92.19 224 SER A CA 1
ATOM 1568 C C . SER A 1 224 ? -8.351 -2.741 6.033 1.00 92.19 224 SER A C 1
ATOM 1570 O O . SER A 1 224 ? -7.352 -2.855 6.756 1.00 92.19 224 SER A O 1
ATOM 1572 N N . LYS A 1 225 ? -8.647 -1.605 5.387 1.00 91.38 225 LYS A N 1
ATOM 1573 C CA . LYS A 1 225 ? -7.859 -0.368 5.485 1.00 91.38 225 LYS A CA 1
ATOM 1574 C C . LYS A 1 225 ? -7.911 0.205 6.904 1.00 91.38 225 LYS A C 1
ATOM 1576 O O . LYS A 1 225 ? -6.859 0.489 7.480 1.00 91.38 225 LYS A O 1
ATOM 1581 N N . ALA A 1 226 ? -9.106 0.327 7.475 1.00 95.31 226 ALA A N 1
ATOM 1582 C CA . ALA A 1 226 ? -9.355 0.900 8.790 1.00 95.31 226 ALA A CA 1
ATOM 1583 C C . ALA A 1 226 ? -8.645 0.113 9.893 1.00 95.31 226 ALA A C 1
ATOM 1585 O O . ALA A 1 226 ? -7.929 0.696 10.703 1.00 95.31 226 ALA A O 1
ATOM 1586 N N . ARG A 1 227 ? -8.714 -1.220 9.855 1.00 95.94 227 ARG A N 1
ATOM 1587 C CA . ARG A 1 227 ? -7.979 -2.070 10.795 1.00 95.94 227 ARG A CA 1
ATOM 1588 C C . ARG A 1 227 ? -6.471 -1.848 10.718 1.00 95.94 227 ARG A C 1
ATOM 1590 O O . ARG A 1 227 ? -5.799 -1.767 11.745 1.00 95.94 227 ARG A O 1
ATOM 1597 N N . ASN A 1 228 ? -5.913 -1.770 9.508 1.00 95.88 228 ASN A N 1
ATOM 1598 C CA . ASN A 1 228 ? -4.479 -1.542 9.343 1.00 95.88 228 ASN A CA 1
ATOM 1599 C C . ASN A 1 228 ? -4.061 -0.173 9.898 1.00 95.88 228 ASN A C 1
ATOM 1601 O O . ASN A 1 228 ? -3.020 -0.069 10.543 1.00 95.88 228 ASN A O 1
ATOM 1605 N N . ILE A 1 229 ? -4.889 0.852 9.685 1.00 95.56 229 ILE A N 1
ATOM 1606 C CA . ILE A 1 229 ? -4.696 2.185 10.258 1.00 95.56 229 ILE A CA 1
ATOM 1607 C C . ILE A 1 229 ? -4.748 2.117 11.790 1.00 95.56 229 ILE A C 1
ATOM 1609 O O . ILE A 1 229 ? -3.809 2.569 12.437 1.00 95.56 229 ILE A O 1
ATOM 1613 N N . ALA A 1 230 ? -5.775 1.493 12.372 1.00 97.00 230 ALA A N 1
ATOM 1614 C CA . ALA A 1 230 ? -5.915 1.338 13.821 1.00 97.00 230 ALA A CA 1
ATOM 1615 C C . ALA A 1 230 ? -4.693 0.650 14.450 1.00 97.00 230 ALA A C 1
ATOM 1617 O O . ALA A 1 230 ? -4.110 1.150 15.413 1.00 97.00 230 ALA A O 1
ATOM 1618 N N . ARG A 1 231 ? -4.244 -0.450 13.833 1.00 97.00 231 ARG A N 1
ATOM 1619 C CA . ARG A 1 231 ? -3.045 -1.196 14.228 1.00 97.00 231 ARG A CA 1
ATOM 1620 C C . ARG A 1 231 ? -1.794 -0.313 14.227 1.00 97.00 231 ARG A C 1
ATOM 1622 O O . ARG A 1 231 ? -1.050 -0.306 15.203 1.00 97.00 231 ARG A O 1
ATOM 1629 N N . GLN A 1 232 ? -1.549 0.419 13.140 1.00 97.12 232 GLN A N 1
ATOM 1630 C CA . GLN A 1 232 ? -0.371 1.285 13.014 1.00 97.12 232 GLN A CA 1
ATOM 1631 C C . GLN A 1 232 ? -0.414 2.463 13.992 1.00 97.12 232 GLN A C 1
ATOM 1633 O O . GLN A 1 232 ? 0.616 2.817 14.565 1.00 97.12 232 GLN A O 1
ATOM 1638 N N . SER A 1 233 ? -1.596 3.034 14.230 1.00 95.62 233 SER A N 1
ATOM 1639 C CA . SER A 1 233 ? -1.790 4.106 15.207 1.00 95.62 233 SER A CA 1
ATOM 1640 C C . SER A 1 233 ? -1.431 3.650 16.621 1.00 95.62 233 SER A C 1
ATOM 1642 O O . SER A 1 233 ? -0.673 4.340 17.298 1.00 95.62 233 SER A O 1
ATOM 1644 N N . ALA A 1 234 ? -1.884 2.463 17.041 1.00 96.69 234 ALA A N 1
ATOM 1645 C CA . ALA A 1 234 ? -1.528 1.914 18.350 1.00 96.69 234 ALA A CA 1
ATOM 1646 C C . ALA A 1 234 ? -0.038 1.557 18.457 1.00 96.69 234 ALA A C 1
ATOM 1648 O O . ALA A 1 234 ? 0.593 1.874 19.461 1.00 96.69 234 ALA A O 1
ATOM 1649 N N . ILE A 1 235 ? 0.558 0.961 17.417 1.00 96.31 235 ILE A N 1
ATOM 1650 C CA . ILE A 1 235 ? 2.007 0.692 17.382 1.00 96.31 235 ILE A CA 1
ATOM 1651 C C . ILE A 1 235 ? 2.797 1.985 17.578 1.00 96.31 235 ILE A C 1
ATOM 1653 O O . ILE A 1 235 ? 3.698 2.041 18.411 1.00 96.31 235 ILE A O 1
ATOM 1657 N N . LYS A 1 236 ? 2.443 3.040 16.839 1.00 95.38 236 LYS A N 1
ATOM 1658 C CA . LYS A 1 236 ? 3.107 4.339 16.942 1.00 95.38 236 LYS A CA 1
ATOM 1659 C C . LYS A 1 236 ? 2.941 4.951 18.336 1.00 95.38 236 LYS A C 1
ATOM 1661 O O . LYS A 1 236 ? 3.918 5.443 18.889 1.00 95.38 236 LYS A O 1
ATOM 1666 N N . ALA A 1 237 ? 1.735 4.898 18.902 1.00 93.62 237 ALA A N 1
ATOM 1667 C CA . ALA A 1 237 ? 1.446 5.442 20.230 1.00 93.62 237 ALA A CA 1
ATOM 1668 C C . ALA A 1 237 ? 2.205 4.721 21.356 1.00 93.62 237 ALA A C 1
ATOM 1670 O O . ALA A 1 237 ? 2.542 5.343 22.357 1.00 93.62 237 ALA A O 1
ATOM 1671 N N . ASN A 1 238 ? 2.525 3.438 21.172 1.00 96.06 238 ASN A N 1
ATOM 1672 C CA . ASN A 1 238 ? 3.233 2.617 22.157 1.00 96.06 238 ASN A CA 1
ATOM 1673 C C . ASN A 1 238 ? 4.740 2.468 21.873 1.00 96.06 238 ASN A C 1
ATOM 1675 O O . ASN A 1 238 ? 5.379 1.527 22.341 1.00 96.06 238 ASN A O 1
ATOM 1679 N N . GLY A 1 239 ? 5.331 3.398 21.115 1.00 92.88 239 GLY A N 1
ATOM 1680 C CA . GLY A 1 239 ? 6.783 3.451 20.919 1.00 92.88 239 GLY A CA 1
ATOM 1681 C C . GLY A 1 239 ? 7.333 2.507 19.846 1.00 92.88 239 GLY A C 1
ATOM 1682 O O . GLY A 1 239 ? 8.528 2.222 19.851 1.00 92.88 239 GLY A O 1
ATOM 1683 N N . GLY A 1 240 ? 6.495 2.045 18.917 1.00 94.50 240 GLY A N 1
ATOM 1684 C CA . GLY A 1 240 ? 6.910 1.273 17.745 1.00 94.50 240 GLY A CA 1
ATOM 1685 C C . GLY A 1 240 ? 6.891 -0.245 17.938 1.00 94.50 240 GLY A C 1
ATOM 1686 O O . GLY A 1 240 ? 6.583 -0.764 19.010 1.00 94.50 240 GLY A O 1
ATOM 1687 N N . LEU A 1 241 ? 7.221 -0.968 16.860 1.00 88.38 241 LEU A N 1
ATOM 1688 C CA . LEU A 1 241 ? 7.174 -2.438 16.819 1.00 88.38 241 LEU A CA 1
ATOM 1689 C C . LEU A 1 241 ? 8.168 -3.110 17.774 1.00 88.38 241 LEU A C 1
ATOM 1691 O O . LEU A 1 241 ? 7.917 -4.240 18.181 1.00 88.38 241 LEU A O 1
ATOM 1695 N N . ASP A 1 242 ? 9.247 -2.425 18.156 1.00 92.12 242 ASP A N 1
ATOM 1696 C CA . ASP A 1 242 ? 10.249 -2.951 19.093 1.00 92.12 242 ASP A CA 1
ATOM 1697 C C . ASP A 1 242 ? 9.743 -2.971 20.543 1.00 92.12 242 ASP A C 1
ATOM 1699 O O . ASP A 1 242 ? 10.260 -3.707 21.381 1.00 92.12 242 ASP A O 1
ATOM 1703 N N . ARG A 1 243 ? 8.721 -2.162 20.851 1.00 92.38 243 ARG A N 1
ATOM 1704 C CA . ARG A 1 243 ? 8.162 -2.016 22.205 1.00 92.38 243 ARG A CA 1
ATOM 1705 C C . ARG A 1 243 ? 6.756 -2.569 22.336 1.00 92.38 243 ARG A C 1
ATOM 1707 O O . ARG A 1 243 ? 6.376 -2.995 23.425 1.00 92.38 243 ARG A O 1
ATOM 1714 N N . TYR A 1 244 ? 6.003 -2.582 21.243 1.00 97.38 244 TYR A N 1
ATOM 1715 C CA . TYR A 1 244 ? 4.608 -2.971 21.249 1.00 97.38 244 TYR A CA 1
ATOM 1716 C C . TYR A 1 244 ? 4.238 -3.792 20.024 1.00 97.38 244 TYR A C 1
ATOM 1718 O O . TYR A 1 244 ? 4.410 -3.386 18.870 1.00 97.38 244 TYR A O 1
ATOM 1726 N N . ARG A 1 245 ? 3.632 -4.941 20.299 1.00 97.44 245 ARG A N 1
ATOM 1727 C CA . ARG A 1 245 ? 3.034 -5.821 19.316 1.00 97.44 245 ARG A CA 1
ATOM 1728 C C . ARG A 1 245 ? 1.544 -5.978 19.631 1.00 97.44 245 ARG A C 1
ATOM 1730 O O . ARG A 1 245 ? 1.212 -6.450 20.720 1.00 97.44 245 ARG A O 1
ATOM 1737 N N . PRO A 1 246 ? 0.653 -5.594 18.700 1.00 96.50 246 PRO A N 1
ATOM 1738 C CA . PRO A 1 246 ? -0.772 -5.879 18.817 1.00 96.50 246 PRO A CA 1
ATOM 1739 C C . PRO A 1 246 ? -1.026 -7.386 18.898 1.00 96.50 246 PRO A C 1
ATOM 1741 O O . PRO A 1 246 ? -0.229 -8.190 18.404 1.00 96.50 246 PRO A O 1
ATOM 1744 N N . GLU A 1 247 ? -2.160 -7.765 19.468 1.00 95.50 247 GLU A N 1
ATOM 1745 C CA . GLU A 1 247 ? -2.624 -9.146 19.481 1.00 95.50 247 GLU A CA 1
ATOM 1746 C C . GLU A 1 247 ? -2.853 -9.710 18.070 1.00 95.50 247 GLU A C 1
ATOM 1748 O O . GLU A 1 247 ? -3.044 -8.982 17.090 1.00 95.50 247 GLU A O 1
ATOM 1753 N N . SER A 1 248 ? -2.859 -11.040 17.967 1.00 93.12 248 SER A N 1
ATOM 1754 C CA . SER A 1 248 ? -2.980 -11.759 16.694 1.00 93.12 248 SER A CA 1
ATOM 1755 C C . SER A 1 248 ? -4.283 -11.468 15.948 1.00 93.12 248 SER A C 1
ATOM 1757 O O . SER A 1 248 ? -4.281 -11.520 14.724 1.00 93.12 248 SER A O 1
ATOM 1759 N N . SER A 1 249 ? -5.368 -11.097 16.638 1.00 92.31 249 SER A N 1
ATOM 1760 C CA . SER A 1 249 ? -6.667 -10.759 16.028 1.00 92.31 249 SER A CA 1
ATOM 1761 C C . SER A 1 249 ? -6.580 -9.573 15.047 1.00 92.31 249 SER A C 1
ATOM 1763 O O . SER A 1 249 ? -7.365 -9.472 14.099 1.00 92.31 249 SER A O 1
ATOM 1765 N N . MET A 1 250 ? -5.580 -8.700 15.222 1.00 94.62 250 MET A N 1
ATOM 1766 C CA . MET A 1 250 ? -5.298 -7.560 14.343 1.00 94.62 250 MET A CA 1
ATOM 1767 C C . MET A 1 250 ? -4.501 -7.952 13.090 1.00 94.62 250 MET A C 1
ATOM 1769 O O . MET A 1 250 ? -4.277 -7.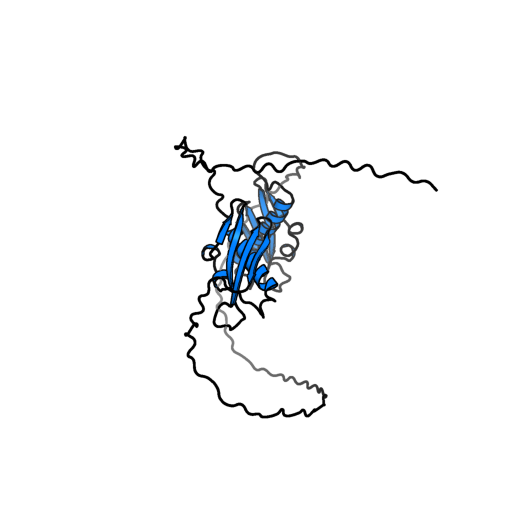119 12.205 1.00 94.62 250 MET A O 1
ATOM 1773 N N . PHE A 1 251 ? -4.094 -9.219 12.992 1.00 91.06 251 PHE A N 1
ATOM 1774 C CA . PHE A 1 251 ? -3.376 -9.809 11.871 1.00 91.06 251 PHE A CA 1
ATOM 1775 C C . PHE A 1 251 ? -4.225 -10.940 11.271 1.00 91.06 251 PHE A C 1
ATOM 1777 O O . PHE A 1 251 ? -4.381 -12.004 11.855 1.00 91.06 251 PHE A O 1
ATOM 1784 N N . GLY A 1 252 ? -4.795 -10.731 10.084 1.00 87.44 252 GLY A N 1
ATOM 1785 C CA . GLY A 1 252 ? -5.597 -11.765 9.419 1.00 87.44 252 GLY A CA 1
ATOM 1786 C C . GLY A 1 252 ? -6.647 -11.200 8.465 1.00 87.44 252 GLY A C 1
ATOM 1787 O O . GLY A 1 252 ? -6.469 -10.095 7.950 1.00 87.44 252 GLY A O 1
ATOM 1788 N N . PRO A 1 253 ? -7.762 -11.906 8.227 1.00 84.69 253 PRO A N 1
ATOM 1789 C CA . PRO A 1 253 ? -8.931 -11.356 7.539 1.00 84.69 253 PRO A CA 1
ATOM 1790 C C . PRO A 1 253 ? -9.592 -10.249 8.368 1.00 84.69 253 PRO A C 1
ATOM 1792 O O . PRO A 1 253 ? -9.719 -10.389 9.582 1.00 84.69 253 PRO A O 1
ATOM 1795 N N . ALA A 1 254 ? -9.995 -9.144 7.739 1.00 82.69 254 ALA A N 1
ATOM 1796 C CA . ALA A 1 254 ? -10.524 -7.980 8.459 1.00 82.69 254 ALA A CA 1
ATOM 1797 C C . ALA A 1 254 ? -11.850 -8.268 9.178 1.00 82.69 254 ALA A C 1
ATOM 1799 O O . ALA A 1 254 ? -12.046 -7.808 10.298 1.00 82.69 254 ALA A O 1
ATOM 1800 N N . ALA A 1 255 ? -12.677 -9.145 8.602 1.00 79.75 255 ALA A N 1
ATOM 1801 C CA . ALA A 1 255 ? -13.920 -9.626 9.202 1.00 79.75 255 ALA A CA 1
ATOM 1802 C C . ALA A 1 255 ? -13.738 -10.372 10.541 1.00 79.75 255 ALA A C 1
ATOM 1804 O O . ALA A 1 255 ? -14.696 -10.517 11.291 1.00 79.75 255 ALA A O 1
ATOM 1805 N N . LYS A 1 256 ? -12.527 -10.860 10.856 1.00 84.88 256 LYS A N 1
ATOM 1806 C CA . LYS A 1 256 ? -12.231 -11.554 12.125 1.00 84.88 256 LYS A CA 1
ATOM 1807 C C . LYS A 1 256 ? -11.681 -10.634 13.211 1.00 84.88 256 LYS A C 1
ATOM 1809 O O . LYS A 1 256 ? -11.481 -11.082 14.337 1.00 84.88 256 LYS A O 1
ATOM 1814 N N . SER A 1 257 ? -11.379 -9.385 12.877 1.00 89.25 257 SER A N 1
ATOM 1815 C CA . SER A 1 257 ? -10.830 -8.442 13.843 1.00 89.25 257 SER A 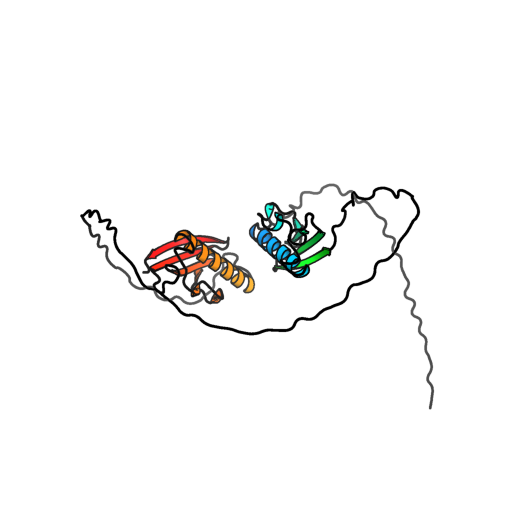CA 1
ATOM 1816 C C . SER A 1 257 ? -11.967 -7.835 14.668 1.00 89.25 257 SER A C 1
ATOM 1818 O O . SER A 1 257 ? -12.972 -7.433 14.080 1.00 89.25 257 SER A O 1
ATOM 1820 N N . PRO A 1 258 ? -11.840 -7.758 16.003 1.00 90.06 258 PRO A N 1
ATOM 1821 C CA . PRO A 1 258 ? -12.879 -7.195 16.857 1.00 90.06 258 PRO A CA 1
ATOM 1822 C C . PRO A 1 258 ? -13.067 -5.708 16.540 1.00 90.06 258 PRO A C 1
ATOM 1824 O O . PRO A 1 258 ? -12.134 -4.909 16.654 1.00 90.06 258 PRO A O 1
ATOM 1827 N N . HIS A 1 259 ? -14.269 -5.341 16.101 1.00 95.38 259 HIS A N 1
ATOM 1828 C CA . HIS A 1 259 ? -14.611 -3.965 15.768 1.00 95.38 259 HIS A CA 1
ATOM 1829 C C . HIS A 1 259 ? -16.094 -3.680 15.997 1.00 95.38 259 HIS A C 1
ATOM 1831 O O . HIS A 1 259 ? -16.931 -4.581 15.981 1.00 95.38 259 HIS A O 1
ATOM 1837 N N . VAL A 1 260 ? -16.404 -2.401 16.177 1.00 96.12 260 VAL A N 1
ATOM 1838 C CA . VAL A 1 260 ? -17.760 -1.862 16.251 1.00 96.12 260 VAL A CA 1
ATOM 1839 C C . VAL A 1 260 ? -17.922 -0.852 15.124 1.00 96.12 260 VAL A C 1
ATOM 1841 O O . VAL A 1 260 ? -17.087 0.038 14.956 1.00 96.12 260 VAL A O 1
ATOM 1844 N N . LYS A 1 261 ? -18.989 -1.000 14.337 1.00 93.69 261 LYS A N 1
ATOM 1845 C CA . LYS A 1 261 ? -19.394 -0.012 13.335 1.00 93.69 261 LYS A CA 1
ATOM 1846 C C . LYS A 1 261 ? -20.293 1.023 13.997 1.00 93.69 261 LYS A C 1
ATOM 1848 O O . LYS A 1 261 ? -21.333 0.676 14.551 1.00 93.69 261 LYS A O 1
ATOM 1853 N N . ASN A 1 262 ? -19.882 2.281 13.935 1.00 91.88 262 ASN A N 1
ATOM 1854 C CA . ASN A 1 262 ? -20.622 3.397 14.508 1.00 91.88 262 ASN A CA 1
ATOM 1855 C C . ASN A 1 262 ? -21.672 3.927 13.519 1.00 91.88 262 ASN A C 1
ATOM 1857 O O . ASN A 1 262 ? -21.608 3.669 12.314 1.00 91.88 262 ASN A O 1
ATOM 1861 N N . ALA A 1 263 ? -22.632 4.704 14.028 1.00 86.00 263 ALA A N 1
ATOM 1862 C CA . ALA A 1 263 ? -23.713 5.279 13.221 1.00 86.00 263 ALA A CA 1
ATOM 1863 C C . ALA A 1 263 ? -23.215 6.236 12.119 1.00 86.00 263 ALA A C 1
ATOM 1865 O O . ALA A 1 263 ? -23.845 6.353 11.073 1.00 86.00 263 ALA A O 1
ATOM 1866 N N . ASP A 1 264 ? -22.067 6.884 12.328 1.00 82.56 264 ASP A N 1
ATOM 1867 C CA . ASP A 1 264 ? -21.413 7.789 11.373 1.00 82.56 264 ASP A CA 1
ATOM 1868 C C . ASP A 1 264 ? -20.575 7.059 10.300 1.00 82.56 264 ASP A C 1
ATOM 1870 O O . ASP A 1 264 ? -19.919 7.694 9.473 1.00 82.56 264 ASP A O 1
ATOM 1874 N N . GLY A 1 265 ? -20.569 5.722 10.314 1.00 87.50 265 GLY A N 1
ATOM 1875 C CA . GLY A 1 265 ? -19.778 4.888 9.409 1.00 87.50 265 GLY A CA 1
ATOM 1876 C C . GLY A 1 265 ? -18.309 4.731 9.808 1.00 87.50 265 GLY A C 1
ATOM 1877 O O . GLY A 1 265 ? -17.561 4.061 9.094 1.00 87.50 265 GLY A O 1
ATOM 1878 N N . SER A 1 266 ? -17.874 5.310 10.931 1.00 93.12 266 SER A N 1
ATOM 1879 C CA . SER A 1 266 ? -16.553 5.031 11.494 1.00 93.12 266 SER A CA 1
ATOM 1880 C C . SER A 1 266 ? -16.487 3.629 12.111 1.00 93.12 266 SER A C 1
ATOM 1882 O O . SER A 1 266 ? -17.505 3.011 12.437 1.00 93.12 266 SER A O 1
ATOM 1884 N N . LEU A 1 267 ? -15.268 3.113 12.262 1.00 96.00 267 LEU A N 1
ATOM 1885 C CA . LEU A 1 267 ? -14.992 1.803 12.848 1.00 96.00 267 LEU A CA 1
ATOM 1886 C C . LEU A 1 267 ? -14.141 1.964 14.103 1.00 96.00 267 LEU A C 1
ATOM 1888 O O . LEU A 1 267 ? -13.031 2.493 14.031 1.00 96.00 267 LEU A O 1
ATOM 1892 N N . THR A 1 268 ? -14.633 1.476 15.236 1.00 97.19 268 THR A N 1
ATOM 1893 C CA . THR A 1 268 ? -13.884 1.424 16.495 1.00 97.19 268 THR A CA 1
ATOM 1894 C C . THR A 1 268 ? -13.311 0.031 16.696 1.00 97.19 268 THR A C 1
ATOM 1896 O O . THR A 1 268 ? -14.043 -0.952 16.730 1.00 97.19 268 THR A O 1
ATOM 1899 N N . PHE A 1 269 ? -11.993 -0.052 16.839 1.00 97.69 269 PHE A N 1
ATOM 1900 C CA . PHE A 1 269 ? -11.262 -1.275 17.140 1.00 97.69 269 PHE A CA 1
ATOM 1901 C C . PHE A 1 269 ? -10.822 -1.244 18.596 1.00 97.69 269 PHE A C 1
ATOM 1903 O O . PHE A 1 269 ? -10.173 -0.285 19.017 1.00 97.69 269 PHE A O 1
ATOM 1910 N N . THR A 1 270 ? -11.120 -2.315 19.323 1.00 97.25 270 THR A N 1
ATOM 1911 C CA . THR A 1 270 ? -10.623 -2.540 20.682 1.00 97.25 270 THR A CA 1
ATOM 1912 C C . THR A 1 270 ? -9.768 -3.788 20.660 1.00 97.25 270 THR A C 1
ATOM 1914 O O . THR A 1 270 ? -10.253 -4.862 20.311 1.00 97.25 270 THR A O 1
ATOM 1917 N N . PHE A 1 271 ? -8.490 -3.641 20.987 1.00 96.94 271 PHE A N 1
ATOM 1918 C CA . PHE A 1 271 ? -7.544 -4.748 20.959 1.00 96.94 271 PHE A CA 1
ATOM 1919 C C . PHE A 1 271 ? -6.450 -4.554 21.995 1.00 96.94 271 PHE A C 1
ATOM 1921 O O . PHE A 1 271 ? -6.150 -3.439 22.430 1.00 96.94 271 PHE A O 1
ATOM 1928 N N . LYS A 1 272 ? -5.835 -5.665 22.383 1.00 97.56 272 LYS A N 1
ATOM 1929 C CA . LYS A 1 272 ? -4.742 -5.680 23.347 1.00 97.56 272 LYS A CA 1
ATOM 1930 C C . LYS A 1 272 ? -3.393 -5.808 22.640 1.00 97.56 272 LYS A C 1
ATOM 1932 O O . LYS A 1 272 ? -3.305 -6.148 21.460 1.00 97.56 272 LYS A O 1
ATOM 1937 N N . GLY A 1 273 ? -2.320 -5.524 23.361 1.00 96.69 273 GLY A N 1
ATOM 1938 C CA . GLY A 1 273 ? -0.953 -5.740 22.911 1.00 96.69 273 GLY A CA 1
ATOM 1939 C C . GLY A 1 273 ? 0.043 -5.681 24.062 1.00 96.69 273 GLY A C 1
ATOM 1940 O O . GLY A 1 273 ? -0.310 -5.407 25.209 1.00 96.69 273 GLY A O 1
ATOM 1941 N N . GLY A 1 274 ? 1.299 -5.981 23.766 1.00 96.56 274 GLY A N 1
ATOM 1942 C CA . GLY A 1 274 ? 2.370 -6.025 24.760 1.00 96.56 274 GLY A CA 1
ATOM 1943 C C . GLY A 1 274 ? 3.743 -6.065 24.104 1.00 96.56 274 GLY A C 1
ATOM 1944 O O . GLY A 1 274 ? 3.858 -5.900 22.889 1.00 96.56 274 GLY A O 1
ATOM 1945 N N . SER A 1 275 ? 4.793 -6.280 24.894 1.00 95.50 275 SER A N 1
ATOM 1946 C CA . SER A 1 275 ? 6.159 -6.352 24.368 1.00 95.50 275 SER A CA 1
ATOM 1947 C C . SER A 1 275 ? 6.327 -7.490 23.349 1.00 95.50 275 SER A C 1
ATOM 1949 O O . SER A 1 275 ? 5.685 -8.538 23.486 1.00 95.50 275 SER A O 1
ATOM 1951 N N . PRO A 1 276 ? 7.187 -7.335 22.328 1.00 94.00 276 PRO A N 1
ATOM 1952 C CA . PRO A 1 276 ? 7.419 -8.387 21.343 1.00 94.00 276 PRO A CA 1
ATOM 1953 C C . PRO A 1 276 ? 7.855 -9.702 21.998 1.00 94.00 276 PRO A C 1
ATOM 1955 O O . PRO A 1 276 ? 8.754 -9.724 22.831 1.00 94.00 276 PRO A O 1
ATOM 1958 N N . GLY A 1 277 ? 7.198 -10.804 21.628 1.00 89.94 277 GLY A N 1
ATOM 1959 C CA . GLY A 1 277 ? 7.463 -12.133 22.194 1.00 89.94 277 GLY A CA 1
ATOM 1960 C C . GLY A 1 277 ? 6.790 -12.407 23.545 1.00 89.94 277 GLY A C 1
ATOM 1961 O O . GLY A 1 277 ? 6.773 -13.556 23.976 1.00 89.94 277 GLY A O 1
ATOM 1962 N N . SER A 1 278 ? 6.186 -11.401 24.184 1.00 90.31 278 SER A N 1
ATOM 1963 C CA . SER A 1 278 ? 5.399 -11.594 25.404 1.00 90.31 278 SER A CA 1
ATOM 1964 C C . SER A 1 278 ? 4.051 -12.243 25.092 1.00 90.31 278 SER A C 1
ATOM 1966 O O . SER A 1 278 ? 3.355 -11.845 24.157 1.00 90.31 278 SER A O 1
ATOM 1968 N N . THR A 1 279 ? 3.648 -13.207 25.918 1.00 89.62 279 THR A N 1
ATOM 1969 C CA . THR A 1 279 ? 2.268 -13.716 25.969 1.00 89.62 279 THR A CA 1
ATOM 1970 C C . THR A 1 279 ? 1.363 -12.831 26.826 1.00 89.62 279 THR A C 1
ATOM 1972 O O . THR A 1 279 ? 0.147 -12.842 26.652 1.00 89.62 279 THR A O 1
ATOM 1975 N N . ASN A 1 280 ? 1.949 -12.028 27.719 1.00 91.81 280 ASN A N 1
ATOM 1976 C CA . ASN A 1 280 ? 1.224 -11.075 28.547 1.00 91.81 280 ASN A CA 1
ATOM 1977 C C . ASN A 1 280 ? 0.953 -9.798 27.753 1.00 91.81 280 ASN A C 1
ATOM 1979 O O . ASN A 1 280 ? 1.882 -9.062 27.401 1.00 91.81 280 ASN A O 1
ATOM 1983 N N . MET A 1 281 ? -0.327 -9.545 27.492 1.00 95.12 281 MET A N 1
ATOM 1984 C CA . MET A 1 281 ? -0.799 -8.301 26.899 1.00 95.12 281 MET A CA 1
ATOM 1985 C C . MET A 1 281 ? -1.029 -7.288 28.015 1.00 95.12 281 MET A C 1
ATOM 1987 O O . MET A 1 281 ? -1.885 -7.486 28.873 1.00 95.12 281 MET A O 1
ATOM 1991 N N . THR A 1 282 ? -0.227 -6.232 28.025 1.00 97.12 282 THR A N 1
ATOM 1992 C CA . THR A 1 282 ? -0.190 -5.242 29.108 1.00 97.12 282 THR A CA 1
ATOM 1993 C C . THR A 1 282 ? -0.909 -3.950 28.754 1.00 97.12 282 THR A C 1
ATOM 1995 O O . THR A 1 282 ? -1.262 -3.196 29.657 1.00 97.12 282 THR A O 1
ATOM 1998 N N . VAL A 1 283 ? -1.163 -3.707 27.467 1.00 97.00 283 VAL A N 1
ATOM 1999 C CA . VAL A 1 283 ? -1.787 -2.482 26.968 1.00 97.00 283 VAL A CA 1
ATOM 2000 C C . VAL A 1 283 ? -3.060 -2.811 26.194 1.00 97.00 283 VAL A C 1
ATOM 2002 O O . VAL A 1 283 ? -3.045 -3.655 25.300 1.00 97.00 283 VAL A O 1
ATOM 2005 N N . GLU A 1 284 ? -4.152 -2.121 26.508 1.00 97.75 284 GLU A N 1
ATOM 2006 C CA . GLU A 1 284 ? -5.378 -2.076 25.712 1.00 97.75 284 GLU A CA 1
ATOM 2007 C C . GLU A 1 284 ? -5.418 -0.772 24.905 1.00 97.75 284 GLU A C 1
ATOM 2009 O O . GLU A 1 284 ? -5.142 0.314 25.422 1.00 97.75 284 GLU A O 1
ATOM 2014 N N . SER A 1 285 ? -5.787 -0.882 23.630 1.00 97.69 285 SER A N 1
ATOM 2015 C CA . SER A 1 285 ? -5.962 0.243 22.719 1.00 97.69 285 SER A CA 1
ATOM 2016 C C . SER A 1 285 ? -7.388 0.263 22.169 1.00 97.69 285 SER A C 1
ATOM 2018 O O . SER A 1 285 ? -7.875 -0.742 21.652 1.00 97.69 285 SER A O 1
ATOM 2020 N N . VAL A 1 286 ? -8.033 1.430 22.235 1.00 97.88 286 VAL A N 1
ATOM 2021 C CA . VAL A 1 286 ? -9.330 1.710 21.604 1.00 97.88 286 VAL A CA 1
ATOM 2022 C C . VAL A 1 286 ? -9.114 2.790 20.553 1.00 97.88 286 VAL A C 1
ATOM 2024 O O . VAL A 1 286 ? -8.813 3.942 20.879 1.00 97.88 286 VAL A O 1
ATOM 2027 N N . VAL A 1 287 ? -9.233 2.414 19.282 1.00 97.56 287 VAL A N 1
ATOM 2028 C CA . VAL A 1 287 ? -8.933 3.290 18.145 1.00 97.56 287 VAL A CA 1
ATOM 2029 C C . VAL A 1 287 ? -10.138 3.375 17.225 1.00 97.56 287 VAL A C 1
ATOM 2031 O O . VAL A 1 287 ? -10.574 2.369 16.676 1.00 97.56 287 VAL A O 1
ATOM 2034 N N . THR A 1 288 ? -10.642 4.586 17.010 1.00 97.44 288 THR A N 1
ATOM 2035 C CA . THR A 1 288 ? -11.718 4.861 16.054 1.00 97.44 288 THR A CA 1
ATOM 2036 C C . THR A 1 288 ? -11.136 5.403 14.760 1.00 97.44 288 THR A C 1
ATOM 2038 O O . THR A 1 288 ? -10.356 6.352 14.775 1.00 97.44 288 THR A O 1
ATOM 2041 N N . VAL A 1 289 ? -11.502 4.800 13.633 1.00 95.50 289 VAL A N 1
ATOM 2042 C CA . VAL A 1 289 ? -11.070 5.208 12.296 1.00 95.50 289 VAL A CA 1
ATOM 2043 C C . VAL A 1 289 ? -12.281 5.677 11.508 1.00 95.50 289 VAL A C 1
ATOM 2045 O O . VAL A 1 289 ? -13.240 4.929 11.330 1.00 95.50 289 VAL A O 1
ATOM 2048 N N . ASN A 1 290 ? -12.247 6.923 11.047 1.00 93.06 290 ASN A N 1
ATOM 2049 C CA . ASN A 1 290 ? -13.344 7.502 10.279 1.00 93.06 290 ASN A CA 1
ATOM 2050 C C . ASN A 1 290 ? -13.309 7.063 8.802 1.00 93.06 290 ASN A C 1
ATOM 2052 O O . ASN A 1 290 ? -12.335 6.477 8.319 1.00 93.06 290 ASN A O 1
ATOM 2056 N N . THR A 1 291 ? -14.367 7.391 8.062 1.00 86.62 291 THR A N 1
ATOM 2057 C CA . THR A 1 291 ? -14.511 7.058 6.633 1.00 86.62 291 THR A CA 1
ATOM 2058 C C . THR A 1 291 ? -13.450 7.709 5.742 1.00 86.62 291 THR A C 1
ATOM 2060 O O . THR A 1 291 ? -13.124 7.176 4.683 1.00 86.62 291 THR A O 1
ATOM 2063 N N . THR A 1 292 ? -12.833 8.809 6.186 1.00 84.25 292 THR A N 1
ATOM 2064 C CA . THR A 1 292 ? -11.730 9.471 5.468 1.00 84.25 292 THR A CA 1
ATOM 2065 C C . THR A 1 292 ? -10.365 8.820 5.724 1.00 84.25 292 THR A C 1
ATOM 2067 O O . THR A 1 292 ? -9.384 9.160 5.064 1.00 84.25 292 THR A O 1
ATOM 2070 N N . GLY A 1 293 ? -10.282 7.846 6.638 1.00 85.56 293 GLY A N 1
ATOM 2071 C CA . GLY A 1 293 ? -9.051 7.132 6.987 1.00 85.56 293 GLY A CA 1
ATOM 2072 C C . GLY A 1 293 ? -8.193 7.815 8.058 1.00 85.56 293 GLY A C 1
ATOM 2073 O O . GLY A 1 293 ? -7.027 7.463 8.222 1.00 85.56 293 GLY A O 1
ATOM 2074 N N . SER A 1 294 ? -8.745 8.775 8.795 1.00 89.38 294 SER A N 1
ATOM 2075 C CA . SER A 1 294 ? -8.110 9.367 9.977 1.00 89.38 294 SER A CA 1
ATOM 2076 C C . SER A 1 294 ? -8.400 8.525 11.221 1.00 89.38 294 SER A C 1
ATOM 2078 O O . SER A 1 294 ? -9.517 8.039 11.395 1.00 89.38 294 SER A O 1
ATOM 2080 N N . ALA A 1 295 ? -7.407 8.373 12.101 1.00 94.31 295 ALA A N 1
ATOM 2081 C CA . ALA A 1 295 ? -7.531 7.628 13.353 1.00 94.31 295 ALA A CA 1
ATOM 2082 C C . ALA A 1 295 ? -7.576 8.556 14.570 1.00 94.31 295 ALA A C 1
ATOM 2084 O O . ALA A 1 295 ? -6.787 9.494 14.669 1.00 94.31 295 ALA A O 1
ATOM 2085 N N . ASN A 1 296 ? -8.443 8.233 15.522 1.00 95.75 296 ASN A N 1
ATOM 2086 C CA . ASN A 1 296 ? -8.527 8.835 16.844 1.00 95.75 296 ASN A CA 1
ATOM 2087 C C . ASN A 1 296 ? -8.335 7.734 17.899 1.00 95.75 296 ASN A C 1
ATOM 2089 O O . ASN A 1 296 ? -9.055 6.735 17.894 1.00 95.75 296 ASN A O 1
ATOM 2093 N N . ILE A 1 297 ? -7.341 7.893 18.773 1.00 95.56 297 ILE A N 1
ATOM 2094 C CA . ILE A 1 297 ? -7.089 6.966 19.880 1.00 95.56 297 ILE A CA 1
ATOM 2095 C C . ILE A 1 297 ? -7.883 7.462 21.087 1.00 95.56 297 ILE A C 1
ATOM 2097 O O . ILE A 1 297 ? -7.528 8.472 21.685 1.00 95.56 297 ILE A O 1
ATOM 2101 N N . GLN A 1 298 ? -8.947 6.743 21.436 1.00 94.94 298 GLN A N 1
ATOM 2102 C CA . GLN A 1 298 ? -9.801 7.070 22.580 1.00 94.94 298 GLN A CA 1
ATOM 2103 C C . GLN A 1 298 ? -9.212 6.550 23.892 1.00 94.94 298 GLN A C 1
ATOM 2105 O O . GLN A 1 298 ? -9.395 7.156 24.944 1.00 94.94 298 GLN A O 1
ATOM 2110 N N . TYR A 1 299 ? -8.500 5.424 23.831 1.00 97.00 299 TYR A N 1
ATOM 2111 C CA . TYR A 1 299 ? -7.831 4.826 24.978 1.00 97.00 299 TYR A CA 1
ATOM 2112 C C . TYR A 1 299 ? -6.539 4.141 24.539 1.00 97.00 299 TYR A C 1
ATOM 2114 O O . TYR A 1 299 ? -6.511 3.470 23.506 1.00 97.00 299 TYR A O 1
ATOM 2122 N N . ASN A 1 300 ? -5.476 4.310 25.320 1.00 95.88 300 ASN A N 1
ATOM 2123 C CA . ASN A 1 300 ? -4.225 3.583 25.152 1.00 95.88 300 ASN A CA 1
ATOM 2124 C C . ASN A 1 300 ? -3.490 3.520 26.491 1.00 95.88 300 ASN A C 1
ATOM 2126 O O . ASN A 1 300 ? -2.799 4.465 26.869 1.00 95.88 300 ASN A O 1
ATOM 2130 N N . GLY A 1 301 ? -3.681 2.430 27.222 1.00 94.56 301 GLY A N 1
ATOM 2131 C CA . GLY A 1 301 ? -3.182 2.294 28.586 1.00 94.56 301 GLY A CA 1
ATOM 2132 C C . GLY A 1 301 ? -3.241 0.856 29.073 1.00 94.56 301 GLY A C 1
ATOM 2133 O O . GLY A 1 301 ? -3.430 -0.059 28.276 1.00 94.56 301 GLY A O 1
ATOM 2134 N N . SER A 1 302 ? -3.051 0.651 30.374 1.00 95.94 302 SER A N 1
ATOM 2135 C CA . SER A 1 302 ? -3.111 -0.675 30.995 1.00 95.94 302 SER A CA 1
ATOM 2136 C C . SER A 1 302 ? -4.420 -1.403 30.680 1.00 95.94 302 SER A C 1
ATOM 2138 O O . SER A 1 302 ? -5.477 -0.786 30.613 1.00 95.94 302 SER A O 1
ATOM 2140 N N . VAL A 1 303 ? -4.362 -2.722 30.493 1.00 93.38 303 VAL A N 1
ATOM 2141 C CA . VAL A 1 303 ? -5.575 -3.528 30.263 1.00 93.38 303 VAL A CA 1
ATOM 2142 C C . VAL A 1 303 ? -6.555 -3.366 31.436 1.00 93.38 303 VAL A C 1
ATOM 2144 O O . VAL A 1 303 ? -6.144 -3.479 32.592 1.00 93.38 303 VAL A O 1
ATOM 2147 N N . ARG A 1 304 ? -7.826 -3.092 31.115 1.00 93.25 304 ARG A N 1
ATOM 2148 C CA . ARG A 1 304 ? -8.955 -2.978 32.054 1.00 93.25 304 ARG A CA 1
ATOM 2149 C C . ARG A 1 304 ? -9.702 -4.298 32.229 1.00 93.25 304 ARG A C 1
ATOM 2151 O O . ARG A 1 304 ? -9.616 -5.158 31.318 1.00 93.25 304 ARG A O 1
#

Radius of gyration: 35.55 Å; chains: 1; bounding box: 78×72×110 Å

Sequence (304 aa):
MGKYAIALLMMSVGLAVSSLSLQAQTNSPGPSEIAAPAPKTDVYFINRAKNLARQAAIKANGGLERYRPDPIMYGPAVQTAYTNNSNGSITFTFKGSKPGAPAPSIETVATVMPDGSVNLDYNGAIRGGTTEGSLPPATLAPSASPTSTPSPAAPFNATPTPAPSSAAPVNAPATSQNSLPTLDSAAPSSSVPSSNPGATPPTNTSNKGASAPTSIADEDAFLSKARNIARQSAIKANGGLDRYRPESSMFGPAAKSPHVKNADGSLTFTFKGGSPGSTNMTVESVVTVNTTGSANIQYNGSVR

Secondary structure (DSSP, 8-state):
------------------------------S-----------HHHHHHHHHHHHHHHHHHTT-TTT-EE-GGGGS-TTTS-EEE-TTS-EEEEEEEESTT-SS--EEEEEEE-TTS-EEEEEEEEPTT---TT------------------------------------------------------------------PPP-------S---SSHHHHHHHHHHHHHHHHHHHHHHTT-TTT-EE-GGGSS-GGGS-EEE-TTS-EEEEEEEESTT-SS--EEEEEEE-TTS-EEEEEEEE--

pLDDT: mean 72.0, std 23.48, range [30.02, 97.88]

Foldseek 3Di:
DDDDDDDDDDDDDDDDDDDDDDDPDPDDDDDDPPPDPQPPQPQVLLLLLLVLQQVVLQVVQPHLQFKDWDPQSVDRSVSFDWDQDSQRKIWGWTFMGHVPDPDTFWIWIWIAHPVRDIDTPDIGGDPPPPPPPPDDDDDDDDDDDDDDDDDDDDDDDDDDDDDDDDDDDDDDDDDDDDDDDDDDDDDDDDDDDDDDDDDDDDDDDDDDDDDEPPDPVSLQVQLLLLLVLQQVVLQVVQPHLQWKDWDCQSPDRSVSFDWDQDPQRKIWGWTFIGHPPDPDGFWIWIWIAHPVGDIDTPDIGGDD